Protein AF-A0A7Y5Q3V4-F1 (afdb_monomer_lite)

Secondary structure (DSSP, 8-state):
-----------------PPPPPPS-S--EEE--S-HHHHHHHHHHTT--EEEES---HHHHHHHHHHHGGGT-EEEEEEETT-HHHHHHHSTTS---BPP--HHHHHHHHHHHHHHHHS-----SSSS--SSS-----SPPB-TTSHHHHHHHHHHHHHHHTSTT--EEEEES-S-TTSS---SHHHHHHHHHHHHH-TTS-HHHHHHHHHHHHHHHHHHHHHHHHHH-

pLDDT: mean 90.75, std 14.34, range [38.19, 98.75]

Foldseek 3Di:
DDDDDDDDPPDPPPPPPDDPPDPPDPAAEDEDDDQLLPVLVVCLVVPHQEYEYQDQPLVRVLSNLVSNVVSNHAYAYEDEQLVVVLCCVVPPPDDFQWFADDPVLVVQLVVQVVQVVVPDDPADDDDDGPDDDFAFANGIGGALLPVVSLVSLLVSLVSRVVRPRHRHYHYDHLAHRRNFHGPDPSGVVQLVVQCVVCVVDDPVCSRRVSRVCSSVVSVVVSVVSNVVD

Sequence (229 aa):
MATVWLVPLLSLLLVCRAAPAEPLFRQILGWGGGDPAVVAPAAAEVGVTDLAVWNHDPAYLTRLAAAARPLGLKTYSCIWLGEQPAWQRYFPGVAPPLQQMNAAEEAAAVAIAAELKAGPSVYQYGGEPVRAGLEVFTDPLLCPHDPRVAELFRRQIADLLAVEGLRGIAFDYFGYRNYRTCHCPVSQAAQAAWQAQHPEVEPARAAARFALESLVGLCNALADHARRL

Structure (mmCIF, N/CA/C/O backbone):
data_AF-A0A7Y5Q3V4-F1
#
_entry.id   AF-A0A7Y5Q3V4-F1
#
loop_
_atom_site.group_PDB
_atom_site.id
_atom_site.type_symbol
_atom_site.label_atom_id
_atom_site.label_alt_id
_atom_site.label_comp_id
_atom_site.label_asym_id
_atom_site.label_entity_id
_atom_site.label_seq_id
_atom_site.pdbx_PDB_ins_code
_atom_site.Cartn_x
_atom_site.Cartn_y
_atom_site.Cartn_z
_atom_site.occupancy
_atom_site.B_iso_or_equiv
_atom_site.auth_seq_id
_atom_site.auth_comp_id
_atom_site.auth_asym_id
_atom_site.auth_atom_id
_atom_site.pdbx_PDB_model_num
ATOM 1 N N . MET A 1 1 ? 75.715 -54.129 -16.122 1.00 41.78 1 MET A N 1
ATOM 2 C CA . MET A 1 1 ? 74.932 -52.963 -16.582 1.00 41.78 1 MET A CA 1
ATOM 3 C C . MET A 1 1 ? 73.481 -53.230 -16.217 1.00 41.78 1 MET A C 1
ATOM 5 O O . MET A 1 1 ? 72.851 -54.045 -16.871 1.00 41.78 1 MET A O 1
ATOM 9 N N . ALA A 1 2 ? 73.016 -52.674 -15.097 1.00 38.19 2 ALA A N 1
ATOM 10 C CA . ALA A 1 2 ? 71.663 -52.877 -14.582 1.00 38.19 2 ALA A CA 1
ATOM 11 C C . ALA A 1 2 ? 70.844 -51.610 -14.850 1.00 38.19 2 ALA A C 1
ATOM 13 O O . ALA A 1 2 ? 71.206 -50.526 -14.396 1.00 38.19 2 ALA A O 1
ATOM 14 N N . THR A 1 3 ? 69.790 -51.750 -15.645 1.00 50.25 3 THR A N 1
ATOM 15 C CA . THR A 1 3 ? 68.921 -50.660 -16.091 1.00 50.25 3 THR A CA 1
ATOM 16 C C . THR A 1 3 ? 67.898 -50.358 -14.997 1.00 50.25 3 THR A C 1
ATOM 18 O O . THR A 1 3 ? 67.000 -51.158 -14.744 1.00 50.25 3 THR A O 1
ATOM 21 N N . VAL A 1 4 ? 68.054 -49.219 -14.323 1.00 49.09 4 VAL A N 1
ATOM 22 C CA . VAL A 1 4 ? 67.086 -48.693 -13.350 1.00 49.09 4 VAL A CA 1
ATOM 23 C C . VAL A 1 4 ? 65.965 -47.998 -14.122 1.00 49.09 4 VAL A C 1
ATOM 25 O O . VAL A 1 4 ? 66.212 -47.021 -14.825 1.00 49.09 4 VAL A O 1
ATOM 28 N N . TRP A 1 5 ? 64.738 -48.503 -14.003 1.00 41.03 5 TRP A N 1
ATOM 29 C CA . TRP A 1 5 ? 63.544 -47.865 -14.556 1.00 41.03 5 TRP A CA 1
ATOM 30 C C . TRP A 1 5 ? 62.975 -46.869 -13.538 1.00 41.03 5 TRP A C 1
ATOM 32 O O . TRP A 1 5 ? 62.460 -47.260 -12.493 1.00 41.03 5 TRP A O 1
ATOM 42 N N . LEU A 1 6 ? 63.082 -45.575 -13.846 1.00 39.84 6 LEU A N 1
ATOM 43 C CA . LEU A 1 6 ? 62.374 -44.490 -13.164 1.00 39.84 6 LEU A CA 1
ATOM 44 C C . LEU A 1 6 ? 60.914 -44.480 -13.639 1.00 39.84 6 LEU A C 1
ATOM 46 O O . LEU A 1 6 ? 60.635 -44.152 -14.790 1.00 39.84 6 LEU A O 1
ATOM 50 N N . VAL A 1 7 ? 59.985 -44.838 -12.754 1.00 43.97 7 VAL A N 1
ATOM 51 C CA . VAL A 1 7 ? 58.546 -44.630 -12.971 1.00 43.97 7 VAL A CA 1
ATOM 52 C C . VAL A 1 7 ? 58.225 -43.169 -12.631 1.00 43.97 7 VAL A C 1
ATOM 54 O O . VAL A 1 7 ? 58.518 -42.748 -11.510 1.00 43.97 7 VAL A O 1
ATOM 57 N N . PRO A 1 8 ? 57.634 -42.370 -13.538 1.00 51.62 8 PRO A N 1
ATOM 58 C CA . PRO A 1 8 ? 57.209 -41.024 -13.197 1.00 51.62 8 PRO A CA 1
ATOM 59 C C . PRO A 1 8 ? 55.921 -41.097 -12.367 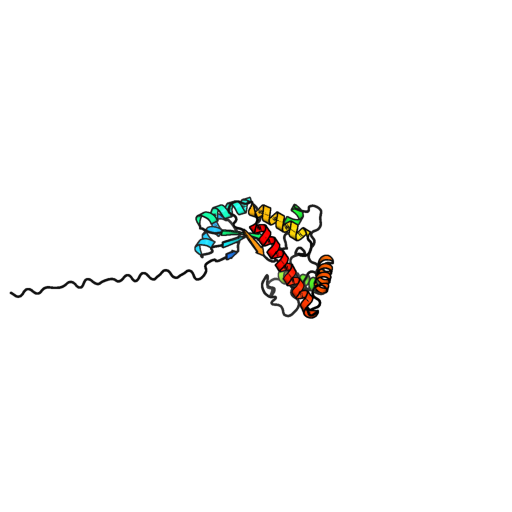1.00 51.62 8 PRO A C 1
ATOM 61 O O . PRO A 1 8 ? 54.900 -41.620 -12.815 1.00 51.62 8 PRO A O 1
ATOM 64 N N . LEU A 1 9 ? 55.975 -40.554 -11.149 1.00 43.38 9 LEU A N 1
ATOM 65 C CA . LEU A 1 9 ? 54.796 -40.220 -10.355 1.00 43.38 9 LEU A CA 1
ATOM 66 C C . LEU A 1 9 ? 54.040 -39.100 -11.088 1.00 43.38 9 LEU A C 1
ATOM 68 O O . LEU A 1 9 ? 54.388 -37.924 -10.982 1.00 43.38 9 LEU A O 1
ATOM 72 N N . LEU A 1 10 ? 53.024 -39.459 -11.872 1.00 45.38 10 LEU A N 1
ATOM 73 C CA . LEU A 1 10 ? 52.079 -38.486 -12.406 1.00 45.38 10 LEU A CA 1
ATOM 74 C C . LEU A 1 10 ? 51.085 -38.151 -11.287 1.00 45.38 10 LEU A C 1
ATOM 76 O O . LEU A 1 10 ? 50.171 -38.921 -10.994 1.00 45.38 10 LEU A O 1
ATOM 80 N N . SER A 1 11 ? 51.309 -37.021 -10.621 1.00 50.50 11 SER A N 1
ATOM 81 C CA . SER A 1 11 ? 50.402 -36.470 -9.616 1.00 50.50 11 SER A CA 1
ATOM 82 C C . SER A 1 11 ? 49.026 -36.222 -10.234 1.00 50.50 11 SER A C 1
ATOM 84 O O . SER A 1 11 ? 48.844 -35.299 -11.028 1.00 50.50 11 SER A O 1
ATOM 86 N N . LEU A 1 12 ? 48.050 -37.049 -9.859 1.00 47.06 12 LEU A N 1
ATOM 87 C CA . LEU A 1 12 ? 46.637 -36.812 -10.128 1.00 47.06 12 LEU A CA 1
ATOM 88 C C . LEU A 1 12 ? 46.209 -35.576 -9.317 1.00 47.06 12 LEU A C 1
ATOM 90 O O . LEU A 1 12 ? 45.901 -35.666 -8.130 1.00 47.06 12 LEU A O 1
ATOM 94 N N . LEU A 1 13 ? 46.224 -34.398 -9.941 1.00 47.69 13 LEU A N 1
ATOM 95 C CA . LEU A 1 13 ? 45.542 -33.219 -9.411 1.00 47.69 13 LEU A CA 1
ATOM 96 C C . LEU A 1 13 ? 44.037 -33.468 -9.535 1.00 47.69 13 LEU A C 1
ATOM 98 O O . LEU A 1 13 ? 43.423 -33.181 -10.562 1.00 47.69 13 LEU A O 1
ATOM 102 N N . LEU A 1 14 ? 43.445 -34.041 -8.486 1.00 48.31 14 LEU A N 1
ATOM 103 C CA . LEU A 1 14 ? 42.001 -34.044 -8.307 1.00 48.31 14 LEU A CA 1
ATOM 104 C C . LEU A 1 14 ? 41.573 -32.582 -8.117 1.00 48.31 14 LEU A C 1
ATOM 106 O O . LEU A 1 14 ? 41.679 -32.017 -7.030 1.00 48.31 14 LEU A O 1
ATOM 110 N N . VAL A 1 15 ? 41.116 -31.943 -9.192 1.00 56.34 15 VAL A N 1
ATOM 111 C CA . VAL A 1 15 ? 40.364 -30.694 -9.079 1.00 56.34 15 VAL A CA 1
ATOM 112 C C . VAL A 1 15 ? 39.016 -31.079 -8.484 1.00 56.34 15 VAL A C 1
ATOM 114 O O . VAL A 1 15 ? 38.089 -31.457 -9.199 1.00 56.34 15 VAL A O 1
ATOM 117 N N . CYS A 1 16 ? 38.913 -31.027 -7.157 1.00 49.69 16 CYS A N 1
ATOM 118 C CA . CYS A 1 16 ? 37.629 -31.024 -6.477 1.00 49.69 16 CYS A CA 1
ATOM 119 C C . CYS A 1 16 ? 36.885 -29.763 -6.929 1.00 49.69 16 CYS A C 1
ATOM 121 O O . CYS A 1 16 ? 37.050 -28.691 -6.350 1.00 49.69 16 CYS A O 1
ATOM 123 N N . ARG A 1 17 ? 36.090 -29.865 -8.001 1.00 51.44 17 ARG A N 1
ATOM 124 C CA . ARG A 1 17 ? 35.046 -28.880 -8.279 1.00 51.44 17 ARG A CA 1
ATOM 125 C C . ARG A 1 17 ? 34.112 -28.926 -7.079 1.00 51.44 17 ARG A C 1
ATOM 127 O O . ARG A 1 17 ? 33.382 -29.901 -6.914 1.00 51.44 17 ARG A O 1
ATOM 134 N N . ALA A 1 18 ? 34.182 -27.906 -6.226 1.00 59.56 18 ALA A N 1
ATOM 135 C CA . ALA A 1 18 ? 33.154 -27.677 -5.227 1.00 59.56 18 ALA A CA 1
ATOM 136 C C . ALA A 1 18 ? 31.807 -27.719 -5.954 1.00 59.56 18 ALA A C 1
ATOM 138 O O . ALA A 1 18 ? 31.641 -27.062 -6.988 1.00 59.56 18 ALA A O 1
ATOM 139 N N . ALA A 1 19 ? 30.885 -28.549 -5.467 1.00 59.81 19 ALA A N 1
ATOM 140 C CA . ALA A 1 19 ? 29.520 -28.514 -5.958 1.00 59.81 19 ALA A CA 1
ATOM 141 C C . ALA A 1 19 ? 29.024 -27.064 -5.818 1.00 59.81 19 ALA A C 1
ATOM 143 O O . ALA A 1 19 ? 29.297 -26.447 -4.781 1.00 59.81 19 ALA A O 1
ATOM 144 N N . PRO A 1 20 ? 28.373 -26.487 -6.844 1.00 62.06 20 PRO A N 1
ATOM 145 C CA . PRO A 1 20 ? 27.789 -25.165 -6.702 1.00 62.06 20 PRO A CA 1
ATOM 146 C C . PRO A 1 20 ? 26.861 -25.207 -5.489 1.00 62.06 20 PRO A C 1
ATOM 148 O O . PRO A 1 20 ? 25.997 -26.081 -5.406 1.00 62.06 20 PRO A O 1
ATOM 151 N N . ALA A 1 21 ? 27.099 -24.321 -4.520 1.00 63.97 21 ALA A N 1
ATOM 152 C CA . ALA A 1 21 ? 26.209 -24.179 -3.381 1.00 63.97 21 ALA A CA 1
ATOM 153 C C . ALA A 1 21 ? 24.804 -23.916 -3.930 1.00 63.97 21 ALA A C 1
ATOM 155 O O . ALA A 1 21 ? 24.630 -23.020 -4.761 1.00 63.97 21 ALA A O 1
ATOM 156 N N . GLU A 1 22 ? 23.819 -24.716 -3.520 1.00 62.34 22 GLU A N 1
ATOM 157 C CA . GLU A 1 22 ? 22.439 -24.405 -3.870 1.00 62.34 22 GLU A CA 1
ATOM 158 C C . GLU A 1 22 ? 22.121 -23.001 -3.341 1.00 62.34 22 GLU A C 1
ATOM 160 O O . GLU A 1 22 ? 22.455 -22.694 -2.190 1.00 62.34 22 GLU A O 1
ATOM 165 N N . PRO A 1 23 ? 21.527 -22.118 -4.161 1.00 62.34 23 PRO A N 1
ATOM 166 C CA . PRO A 1 23 ? 21.179 -20.788 -3.698 1.00 62.34 23 PRO A CA 1
ATOM 167 C C . PRO A 1 23 ? 20.207 -20.917 -2.519 1.00 62.34 23 PRO A C 1
ATOM 169 O O . PRO A 1 23 ? 19.106 -21.447 -2.666 1.00 62.34 23 PRO A O 1
ATOM 172 N N . LEU A 1 24 ? 20.630 -20.426 -1.348 1.00 66.69 24 LEU A N 1
ATOM 173 C CA . LEU A 1 24 ? 19.861 -20.464 -0.094 1.00 66.69 24 LEU A CA 1
ATOM 174 C C . LEU A 1 24 ? 18.481 -19.801 -0.234 1.00 66.69 24 LEU A C 1
ATOM 176 O O . LEU A 1 24 ? 17.537 -20.186 0.453 1.00 66.69 24 LEU A O 1
ATOM 180 N N . PHE A 1 25 ? 18.349 -18.842 -1.155 1.00 74.75 25 PHE A N 1
ATOM 181 C CA . PHE A 1 25 ? 17.103 -18.148 -1.454 1.00 74.75 25 PHE A CA 1
ATOM 182 C C . PHE A 1 25 ? 16.754 -18.287 -2.934 1.00 74.75 25 PHE A C 1
ATOM 184 O O . PHE A 1 25 ? 17.546 -17.952 -3.811 1.00 74.75 25 PHE A O 1
ATOM 191 N N . ARG A 1 26 ? 15.535 -18.762 -3.215 1.00 80.19 26 ARG A N 1
ATOM 192 C CA . ARG A 1 26 ? 15.002 -18.857 -4.586 1.00 80.19 26 ARG A CA 1
ATOM 193 C C . ARG A 1 26 ? 14.575 -17.504 -5.152 1.00 80.19 26 ARG A C 1
ATOM 195 O O . ARG A 1 26 ? 14.479 -17.368 -6.368 1.00 80.19 26 ARG A O 1
ATOM 202 N N . GLN A 1 27 ? 14.251 -16.557 -4.274 1.00 89.50 27 GLN A N 1
ATOM 203 C CA . GLN A 1 27 ? 13.803 -15.213 -4.613 1.00 89.50 27 GLN A CA 1
ATOM 204 C C . GLN A 1 27 ? 14.312 -14.237 -3.556 1.00 89.50 27 GLN A C 1
ATOM 206 O O . GLN A 1 27 ? 14.212 -14.517 -2.361 1.00 89.50 27 GLN A O 1
ATOM 211 N N . ILE A 1 28 ? 14.840 -13.104 -4.005 1.00 93.81 28 ILE A N 1
ATOM 212 C CA . ILE A 1 28 ? 15.262 -11.988 -3.163 1.00 93.81 28 ILE A CA 1
ATOM 213 C C . ILE A 1 28 ? 14.581 -10.742 -3.719 1.00 93.81 28 ILE A C 1
ATOM 215 O O . ILE A 1 28 ? 14.830 -10.352 -4.861 1.00 93.81 28 ILE A O 1
ATOM 219 N N . LEU A 1 29 ? 13.706 -10.145 -2.909 1.00 93.94 29 LEU A N 1
ATOM 220 C CA . LEU A 1 29 ? 13.007 -8.911 -3.245 1.00 93.94 29 LEU A CA 1
ATOM 221 C C . LEU A 1 29 ? 13.859 -7.709 -2.831 1.00 93.94 29 LEU A C 1
ATOM 223 O O . LEU A 1 29 ? 14.145 -7.523 -1.650 1.00 93.94 29 LEU A O 1
ATOM 227 N N . GLY A 1 30 ? 14.234 -6.887 -3.803 1.00 94.44 30 GLY A N 1
ATOM 228 C CA . GLY A 1 30 ? 14.784 -5.557 -3.591 1.00 94.44 30 GLY A CA 1
ATOM 229 C C . GLY A 1 30 ? 13.677 -4.511 -3.653 1.00 94.44 30 GLY A C 1
ATOM 230 O O . GLY A 1 30 ? 12.798 -4.577 -4.514 1.00 94.44 30 GLY A O 1
ATOM 231 N N . TRP A 1 31 ? 13.741 -3.529 -2.760 1.00 92.44 31 TRP A N 1
ATOM 232 C CA . TRP A 1 31 ? 12.843 -2.378 -2.760 1.00 92.44 31 TRP A CA 1
ATOM 233 C C . TRP A 1 31 ? 13.640 -1.110 -3.019 1.00 92.44 31 TRP A C 1
ATOM 235 O O . TRP A 1 31 ? 14.658 -0.877 -2.366 1.00 92.44 31 TRP A O 1
ATOM 245 N N . GLY A 1 32 ? 13.195 -0.276 -3.954 1.00 87.25 32 GLY A N 1
ATOM 246 C CA . GLY A 1 32 ? 13.902 0.967 -4.232 1.00 87.25 32 GLY A CA 1
ATOM 247 C C . GLY A 1 32 ? 13.350 1.752 -5.407 1.00 87.25 32 GLY A C 1
ATOM 248 O O . GLY A 1 32 ? 12.313 1.436 -5.977 1.00 87.25 32 GLY A O 1
ATOM 249 N N . GLY A 1 33 ? 14.061 2.811 -5.765 1.00 88.38 33 GLY A N 1
ATOM 250 C CA . GLY A 1 33 ? 13.752 3.665 -6.902 1.00 88.38 33 GLY A CA 1
ATOM 251 C C . GLY A 1 33 ? 15.002 4.412 -7.350 1.00 88.38 33 GLY A C 1
ATOM 252 O O . GLY A 1 33 ? 16.052 4.325 -6.716 1.00 88.38 33 GLY A O 1
ATOM 253 N N . GLY A 1 34 ? 14.896 5.131 -8.460 1.00 94.75 34 GLY A N 1
ATOM 254 C CA . GLY A 1 34 ? 16.023 5.817 -9.091 1.00 94.75 34 GLY A CA 1
ATOM 255 C C . GLY A 1 34 ? 16.042 5.574 -10.592 1.00 94.75 34 GLY A C 1
ATOM 256 O O . GLY A 1 34 ? 15.056 5.095 -11.154 1.00 94.75 34 GLY A O 1
ATOM 257 N N . ASP A 1 35 ? 17.150 5.913 -11.245 1.00 97.31 35 ASP A N 1
ATOM 258 C CA . ASP A 1 35 ? 17.325 5.670 -12.677 1.00 97.31 35 ASP A CA 1
ATOM 259 C C . ASP A 1 35 ? 17.342 4.156 -12.969 1.00 97.31 35 ASP A C 1
ATOM 261 O O . ASP A 1 35 ? 18.247 3.468 -12.486 1.00 97.31 35 ASP A O 1
ATOM 265 N N . PRO A 1 36 ? 16.392 3.625 -13.770 1.00 97.69 36 PRO A N 1
ATOM 266 C CA . PRO A 1 36 ? 16.383 2.235 -14.216 1.00 97.69 36 PRO A CA 1
ATOM 267 C C . PRO A 1 36 ? 17.727 1.696 -14.711 1.00 97.69 36 PRO A C 1
ATOM 269 O O . PRO A 1 36 ? 18.061 0.548 -14.421 1.00 97.69 36 PRO A O 1
ATOM 272 N N . ALA A 1 37 ? 18.499 2.520 -15.428 1.00 97.12 37 ALA A N 1
ATOM 273 C CA . ALA A 1 37 ? 19.789 2.127 -15.991 1.00 97.12 37 ALA A CA 1
ATOM 274 C C . ALA A 1 37 ? 20.873 1.909 -14.922 1.00 97.12 37 ALA A C 1
ATOM 276 O O . ALA A 1 37 ? 21.875 1.254 -15.194 1.00 97.12 37 ALA A O 1
ATOM 277 N N . VAL A 1 38 ? 20.667 2.432 -13.712 1.00 97.31 38 VAL A N 1
ATOM 278 C CA . VAL A 1 38 ? 21.579 2.290 -12.571 1.00 97.31 38 VAL A CA 1
ATOM 279 C C . VAL A 1 38 ? 21.061 1.240 -11.592 1.00 97.31 38 VAL A C 1
ATOM 281 O O . VAL A 1 38 ? 21.807 0.356 -11.177 1.00 97.31 38 VAL A O 1
ATOM 284 N N . VAL A 1 39 ? 19.775 1.305 -11.231 1.00 96.88 39 VAL A N 1
ATOM 285 C CA . VAL A 1 39 ? 19.224 0.473 -10.149 1.00 96.88 39 VAL A CA 1
ATOM 286 C C . VAL A 1 39 ? 19.075 -0.995 -10.540 1.00 96.88 39 VAL A C 1
ATOM 288 O O . VAL A 1 39 ? 19.309 -1.858 -9.700 1.00 96.88 39 VAL A O 1
ATOM 291 N N . ALA A 1 40 ? 18.722 -1.306 -11.793 1.00 97.06 40 ALA A N 1
ATOM 292 C CA . ALA A 1 40 ? 18.539 -2.695 -12.213 1.00 97.06 40 ALA A CA 1
ATOM 293 C C . ALA A 1 40 ? 19.872 -3.474 -12.250 1.00 97.06 40 ALA A C 1
ATOM 295 O O . ALA A 1 40 ? 19.928 -4.546 -11.645 1.00 97.06 40 ALA A O 1
ATOM 296 N N . PRO A 1 41 ? 20.969 -2.956 -12.848 1.00 97.12 41 PRO A N 1
ATOM 297 C CA . PRO A 1 41 ? 22.278 -3.605 -12.751 1.00 97.12 41 PRO A CA 1
ATOM 298 C C . PRO A 1 41 ? 22.766 -3.766 -11.309 1.00 97.12 41 PRO A C 1
ATOM 300 O O . PRO A 1 41 ? 23.190 -4.857 -10.942 1.00 97.12 41 PRO A O 1
ATOM 303 N N . ALA A 1 42 ? 22.640 -2.723 -10.481 1.00 96.69 42 ALA A N 1
ATOM 304 C CA . ALA A 1 42 ? 23.066 -2.778 -9.082 1.00 96.69 42 ALA A CA 1
ATOM 305 C C . ALA A 1 42 ? 22.278 -3.826 -8.275 1.00 96.69 42 ALA A C 1
ATOM 307 O O . ALA A 1 42 ? 22.856 -4.561 -7.479 1.00 96.69 42 ALA A O 1
ATOM 308 N N . ALA A 1 43 ? 20.966 -3.939 -8.506 1.00 96.25 43 ALA A N 1
ATOM 309 C CA . ALA A 1 43 ? 20.135 -4.969 -7.889 1.00 96.25 43 ALA A CA 1
ATOM 310 C C . ALA A 1 43 ? 20.584 -6.382 -8.307 1.00 96.25 43 ALA A C 1
ATOM 312 O O . ALA A 1 43 ? 20.760 -7.254 -7.455 1.00 96.25 43 ALA A O 1
ATOM 313 N N . ALA A 1 44 ? 20.818 -6.602 -9.604 1.00 95.44 44 ALA A N 1
ATOM 314 C CA . ALA A 1 44 ? 21.285 -7.890 -10.112 1.00 95.44 44 ALA A CA 1
ATOM 315 C C . ALA A 1 44 ? 22.673 -8.270 -9.561 1.00 95.44 44 ALA A C 1
ATOM 317 O O . ALA A 1 44 ? 22.896 -9.430 -9.221 1.00 95.44 44 ALA A O 1
AT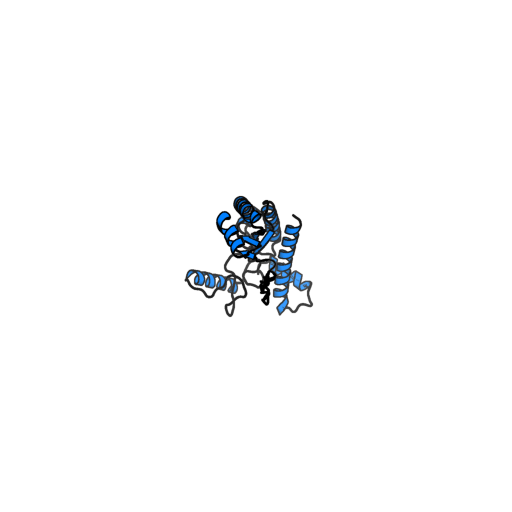OM 318 N N . GLU A 1 45 ? 23.586 -7.302 -9.424 1.00 96.06 45 GLU A N 1
ATOM 319 C CA . GLU A 1 45 ? 24.935 -7.507 -8.877 1.00 96.06 45 GLU A CA 1
ATOM 320 C C . GLU A 1 45 ? 24.908 -8.062 -7.446 1.00 96.06 45 GLU A C 1
ATOM 322 O O . GLU A 1 45 ? 25.684 -8.957 -7.113 1.00 96.06 45 GLU A O 1
ATOM 327 N N . VAL A 1 46 ? 23.975 -7.590 -6.613 1.00 94.38 46 VAL A N 1
ATOM 328 C CA . VAL A 1 46 ? 23.811 -8.070 -5.229 1.00 94.38 46 VAL A CA 1
ATOM 329 C C . VAL A 1 46 ? 22.885 -9.289 -5.110 1.00 94.38 46 VAL A C 1
ATOM 331 O O . VAL A 1 46 ? 22.563 -9.717 -4.003 1.00 94.38 46 VAL A O 1
ATOM 334 N N . GLY A 1 47 ? 22.456 -9.866 -6.237 1.00 93.88 47 GLY A N 1
ATOM 335 C CA . GLY A 1 47 ? 21.658 -11.092 -6.278 1.00 93.88 47 GLY A CA 1
ATOM 336 C C . GLY A 1 47 ? 20.158 -10.909 -6.039 1.00 93.88 47 GLY A C 1
ATOM 337 O O . GLY A 1 47 ? 19.467 -11.895 -5.780 1.00 93.88 47 GLY A O 1
ATOM 338 N N . VAL A 1 48 ? 19.627 -9.683 -6.132 1.00 95.81 48 VAL A N 1
ATOM 339 C CA . VAL A 1 48 ? 18.170 -9.466 -6.178 1.00 95.81 48 VAL A CA 1
ATOM 340 C C . VAL A 1 48 ? 17.604 -10.186 -7.401 1.00 95.81 48 VAL A C 1
ATOM 342 O O . VAL A 1 48 ? 18.214 -10.188 -8.465 1.00 95.81 48 VAL A O 1
ATOM 345 N N . THR A 1 49 ? 16.428 -10.794 -7.260 1.00 96.06 49 THR A N 1
ATOM 346 C CA . THR A 1 49 ? 15.711 -11.459 -8.364 1.00 96.06 49 THR A CA 1
ATOM 347 C C . THR A 1 49 ? 14.427 -10.729 -8.744 1.00 96.06 49 THR A C 1
ATOM 349 O O . THR A 1 49 ? 13.941 -10.844 -9.872 1.00 96.06 49 THR A O 1
ATOM 352 N N . ASP A 1 50 ? 13.871 -9.974 -7.800 1.00 97.44 50 ASP A N 1
ATOM 353 C CA . ASP A 1 50 ? 12.589 -9.296 -7.898 1.00 97.44 50 ASP A CA 1
ATOM 354 C C . ASP A 1 50 ? 12.783 -7.852 -7.409 1.00 97.44 50 ASP A C 1
ATOM 356 O O . ASP A 1 50 ? 13.289 -7.639 -6.314 1.00 97.44 50 ASP A O 1
ATOM 360 N N . LEU A 1 51 ? 12.422 -6.850 -8.207 1.00 97.19 51 LEU A N 1
ATOM 361 C CA . LEU A 1 51 ? 12.613 -5.432 -7.898 1.00 97.19 51 LEU A CA 1
ATOM 362 C C . LEU A 1 51 ? 11.263 -4.717 -7.846 1.00 97.19 51 LEU A C 1
ATOM 364 O O . LEU A 1 51 ? 10.567 -4.623 -8.858 1.00 97.19 51 LEU A O 1
ATOM 368 N N . ALA A 1 52 ? 10.908 -4.199 -6.675 1.00 97.50 52 ALA A N 1
ATOM 369 C CA . ALA A 1 52 ? 9.680 -3.453 -6.442 1.00 97.50 52 ALA A CA 1
ATOM 370 C C . ALA A 1 52 ? 9.965 -1.949 -6.301 1.00 97.50 52 ALA A C 1
ATOM 372 O O . ALA A 1 52 ? 10.896 -1.552 -5.594 1.00 97.50 52 ALA A O 1
ATOM 373 N N . VAL A 1 53 ? 9.172 -1.117 -6.987 1.00 97.19 53 VAL A N 1
ATOM 374 C CA . VAL A 1 53 ? 9.341 0.345 -7.022 1.00 97.19 53 VAL A CA 1
ATOM 375 C C . VAL A 1 53 ? 8.059 1.097 -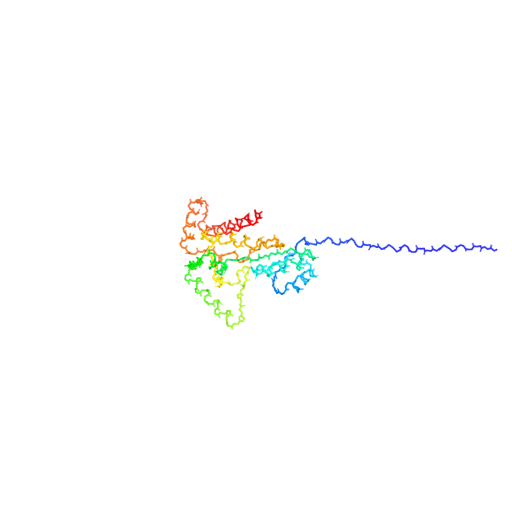6.669 1.00 97.19 53 VAL A C 1
ATOM 377 O O . VAL A 1 53 ? 6.970 0.772 -7.140 1.00 97.19 53 VAL A O 1
ATOM 380 N N . TRP A 1 54 ? 8.197 2.179 -5.904 1.00 93.94 54 TRP A N 1
ATOM 381 C CA . TRP A 1 54 ? 7.135 3.168 -5.670 1.00 93.94 54 TRP A CA 1
ATOM 382 C C . TRP A 1 54 ? 7.029 4.145 -6.852 1.00 93.94 54 TRP A C 1
ATOM 384 O O . TRP A 1 54 ? 7.360 5.325 -6.746 1.00 93.94 54 TRP A O 1
ATOM 394 N N . ASN A 1 55 ? 6.635 3.643 -8.023 1.00 95.50 55 ASN A N 1
ATOM 395 C CA . ASN A 1 55 ? 6.427 4.471 -9.209 1.00 95.50 55 ASN A CA 1
ATOM 396 C C . ASN A 1 55 ? 5.294 3.904 -10.075 1.00 95.50 55 ASN A C 1
ATOM 398 O O . ASN A 1 55 ? 5.247 2.695 -10.313 1.00 95.50 55 ASN A O 1
ATOM 402 N N . HIS A 1 56 ? 4.405 4.776 -10.557 1.00 96.25 56 HIS A N 1
ATOM 403 C CA . HIS A 1 56 ? 3.252 4.416 -11.397 1.00 96.25 56 HIS A CA 1
ATOM 404 C C . HIS A 1 56 ? 3.291 5.027 -12.797 1.00 96.25 56 HIS A C 1
ATOM 406 O O . HIS A 1 56 ? 2.351 4.830 -13.561 1.00 96.25 56 HIS A O 1
ATOM 412 N N . ASP A 1 57 ? 4.333 5.789 -13.142 1.00 96.44 57 ASP A N 1
ATOM 413 C CA . ASP A 1 57 ? 4.485 6.356 -14.481 1.00 96.44 57 ASP A CA 1
ATOM 414 C C . ASP A 1 57 ? 4.756 5.228 -15.498 1.00 96.44 57 ASP A C 1
ATOM 416 O O . ASP A 1 57 ? 5.800 4.567 -15.412 1.00 96.44 57 ASP A O 1
ATOM 420 N N . PRO A 1 58 ? 3.875 5.014 -16.499 1.00 97.31 58 PRO A N 1
ATOM 421 C CA . PRO A 1 58 ? 4.073 3.980 -17.511 1.00 97.31 58 PRO A CA 1
ATOM 422 C C . PRO A 1 58 ? 5.401 4.120 -18.261 1.00 97.31 58 PRO A C 1
ATOM 424 O O . PRO A 1 58 ? 6.029 3.112 -18.595 1.00 97.31 58 PRO A O 1
ATOM 427 N N . ALA A 1 59 ? 5.870 5.351 -18.502 1.00 97.81 59 ALA A N 1
ATOM 428 C CA . ALA A 1 59 ? 7.128 5.577 -19.206 1.00 97.81 59 ALA A CA 1
ATOM 429 C C . ALA A 1 59 ? 8.328 5.149 -18.351 1.00 97.81 59 ALA A C 1
ATOM 431 O O . ALA A 1 59 ? 9.258 4.519 -18.859 1.00 97.81 59 ALA A O 1
ATOM 432 N N . TYR A 1 60 ? 8.312 5.460 -17.052 1.00 98.06 60 TYR A N 1
ATOM 433 C CA . TYR A 1 60 ? 9.300 4.959 -16.101 1.00 98.06 60 TYR A CA 1
ATOM 434 C C . TYR A 1 60 ? 9.293 3.429 -16.022 1.00 98.06 60 TYR A C 1
ATOM 436 O O . TYR A 1 60 ? 10.341 2.804 -16.185 1.00 98.06 60 TYR A O 1
ATOM 444 N N . LEU A 1 61 ? 8.119 2.825 -15.825 1.00 98.38 61 LEU A N 1
ATOM 445 C CA . LEU A 1 61 ? 7.972 1.377 -15.674 1.00 98.38 61 LEU A CA 1
ATOM 446 C C . LEU A 1 61 ? 8.403 0.615 -16.933 1.00 98.38 61 LEU A C 1
ATOM 448 O O . LEU A 1 61 ? 9.058 -0.419 -16.823 1.00 98.38 61 LEU A O 1
ATOM 452 N N . THR A 1 62 ? 8.140 1.164 -18.122 1.00 98.31 62 THR A N 1
ATOM 453 C CA . THR A 1 62 ? 8.631 0.607 -19.393 1.00 98.31 62 THR A CA 1
ATOM 454 C C . THR A 1 62 ? 10.161 0.593 -19.439 1.00 98.31 62 THR A C 1
ATOM 456 O O . THR A 1 62 ? 10.764 -0.426 -19.778 1.00 98.31 62 THR A O 1
ATOM 459 N N . ARG A 1 63 ? 10.819 1.700 -19.054 1.00 98.31 63 ARG A N 1
ATOM 460 C CA . ARG A 1 63 ? 12.293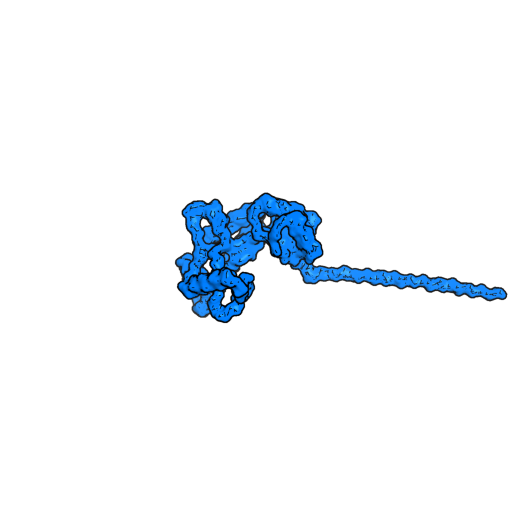 1.760 -18.995 1.00 98.31 63 ARG A CA 1
ATOM 461 C C . ARG A 1 63 ? 12.857 0.792 -17.957 1.00 98.31 63 ARG A C 1
ATOM 463 O O . ARG A 1 63 ? 13.864 0.141 -18.222 1.00 98.31 63 ARG A O 1
ATOM 470 N N . LEU A 1 64 ? 12.197 0.670 -16.805 1.00 98.38 64 LEU A N 1
ATOM 471 C CA . LEU A 1 64 ? 12.557 -0.289 -15.764 1.00 98.38 64 LEU A CA 1
ATOM 472 C C . LEU A 1 64 ? 12.481 -1.729 -16.264 1.00 98.38 64 LEU A C 1
ATOM 474 O O . LEU A 1 64 ? 13.457 -2.462 -16.136 1.00 98.38 64 LEU A O 1
ATOM 478 N N . ALA A 1 65 ? 11.362 -2.123 -16.871 1.00 97.94 65 ALA A N 1
ATOM 479 C CA . ALA A 1 65 ? 11.194 -3.459 -17.428 1.00 97.94 65 ALA A CA 1
ATOM 480 C C . ALA A 1 65 ? 12.235 -3.755 -18.520 1.00 97.94 65 ALA A C 1
ATOM 482 O O . ALA A 1 65 ? 12.815 -4.841 -18.538 1.00 97.94 65 ALA A O 1
ATOM 483 N N . ALA A 1 66 ? 12.525 -2.787 -19.395 1.00 98.19 66 ALA A N 1
ATOM 484 C CA . ALA A 1 66 ? 13.543 -2.928 -20.433 1.00 98.19 66 ALA A CA 1
ATOM 485 C C . ALA A 1 66 ? 14.958 -3.127 -19.858 1.00 98.19 66 ALA A C 1
ATOM 487 O O . ALA A 1 66 ? 15.693 -3.980 -20.351 1.00 98.19 66 ALA A O 1
ATOM 488 N N . ALA A 1 67 ? 15.326 -2.390 -18.804 1.00 98.06 67 ALA A N 1
ATOM 489 C CA . ALA A 1 67 ? 16.624 -2.524 -18.137 1.00 98.06 67 ALA A CA 1
ATOM 490 C C . ALA A 1 67 ? 16.748 -3.829 -17.325 1.00 98.06 67 ALA A C 1
ATOM 492 O O . ALA A 1 67 ? 17.805 -4.454 -17.302 1.00 98.06 67 ALA A O 1
ATOM 493 N N . ALA A 1 68 ? 15.660 -4.263 -16.685 1.00 97.62 68 ALA A N 1
ATOM 494 C CA . ALA A 1 68 ? 15.600 -5.451 -15.835 1.00 97.62 68 ALA A CA 1
ATOM 495 C C . ALA A 1 68 ? 15.597 -6.775 -16.623 1.00 97.62 68 ALA A C 1
ATOM 497 O O . ALA A 1 68 ? 16.228 -7.750 -16.211 1.00 97.62 68 ALA A O 1
ATOM 498 N N . ARG A 1 69 ? 14.914 -6.810 -17.775 1.00 97.69 69 ARG A N 1
ATOM 499 C CA . ARG A 1 69 ? 14.714 -8.013 -18.602 1.00 97.69 69 ARG A CA 1
ATOM 500 C C . ARG A 1 69 ? 16.010 -8.756 -18.973 1.00 97.69 69 ARG A C 1
ATOM 502 O O . ARG A 1 69 ? 16.055 -9.961 -18.729 1.00 97.69 69 ARG A O 1
ATOM 509 N N . PRO A 1 70 ? 17.064 -8.119 -19.529 1.00 98.00 70 PRO A N 1
ATOM 510 C CA . PRO A 1 70 ? 18.300 -8.827 -19.881 1.00 98.00 70 PRO A CA 1
ATOM 511 C C . PRO A 1 70 ? 19.068 -9.358 -18.661 1.00 98.00 70 PRO A C 1
ATOM 513 O O . PRO A 1 70 ? 19.913 -10.234 -18.815 1.00 98.00 70 PRO A O 1
ATOM 516 N N . LEU A 1 71 ? 18.764 -8.854 -17.462 1.00 97.25 71 LEU A N 1
ATOM 517 C CA . LEU A 1 71 ? 19.367 -9.273 -16.196 1.00 97.25 71 LEU A CA 1
ATOM 518 C C . LEU A 1 71 ? 18.561 -10.380 -15.494 1.00 97.25 71 LEU A C 1
ATOM 520 O O . LEU A 1 71 ? 18.947 -10.835 -14.423 1.00 97.25 71 LEU A O 1
ATOM 524 N N . GLY A 1 72 ? 17.430 -10.805 -16.069 1.00 96.19 72 GLY A N 1
ATOM 525 C CA . GLY A 1 72 ? 16.549 -11.810 -15.470 1.00 96.19 72 GLY A CA 1
ATOM 526 C C . GLY A 1 72 ? 15.750 -11.315 -14.258 1.00 96.19 72 GLY A C 1
ATOM 527 O O . GLY A 1 72 ? 15.150 -12.132 -13.559 1.00 96.19 72 GLY A O 1
ATOM 528 N N . LEU A 1 73 ? 15.716 -10.002 -14.013 1.00 96.88 73 LEU A N 1
ATOM 529 C CA . LEU A 1 73 ? 14.968 -9.405 -12.910 1.00 96.88 73 LEU A CA 1
ATOM 530 C C . LEU A 1 73 ? 13.473 -9.325 -13.234 1.00 96.88 73 LEU A C 1
ATOM 532 O O . LEU A 1 73 ? 13.071 -8.901 -14.319 1.00 96.88 73 LEU A O 1
ATOM 536 N N . LYS A 1 74 ? 12.636 -9.671 -12.256 1.00 97.69 74 LYS A N 1
ATOM 537 C CA . LYS A 1 74 ? 11.187 -9.430 -12.297 1.00 97.69 74 LYS A CA 1
ATOM 538 C C . LYS A 1 74 ? 10.881 -8.084 -11.665 1.00 97.69 74 LYS A C 1
ATOM 540 O O . LYS A 1 74 ? 11.381 -7.799 -10.586 1.00 97.69 74 LYS A O 1
ATOM 545 N N . THR A 1 75 ? 10.046 -7.269 -12.293 1.00 98.00 75 THR A N 1
ATOM 546 C CA . THR A 1 75 ? 9.749 -5.917 -11.801 1.00 98.00 75 THR A CA 1
ATOM 547 C C . THR A 1 75 ? 8.313 -5.800 -11.315 1.00 98.00 75 THR A C 1
ATOM 549 O O . THR A 1 75 ? 7.396 -6.365 -11.910 1.00 98.00 75 THR A O 1
ATOM 552 N N . TYR A 1 76 ? 8.112 -5.054 -10.234 1.00 98.25 76 TYR A N 1
ATOM 553 C CA . TYR A 1 76 ? 6.810 -4.834 -9.616 1.00 98.25 76 TYR A CA 1
ATOM 554 C C . TYR A 1 76 ? 6.615 -3.346 -9.357 1.00 98.25 76 TYR A C 1
ATOM 556 O O . TYR A 1 76 ? 7.549 -2.651 -8.959 1.00 98.25 76 TYR A O 1
ATOM 564 N N . SER A 1 77 ? 5.395 -2.862 -9.561 1.00 97.88 77 SER A N 1
ATOM 565 C CA . SER A 1 77 ? 4.999 -1.533 -9.102 1.00 97.88 77 SER A CA 1
ATOM 566 C C . SER A 1 77 ? 4.277 -1.668 -7.765 1.00 97.88 77 SER A C 1
ATOM 568 O O . SER A 1 77 ? 3.473 -2.584 -7.579 1.00 97.88 77 SER A O 1
ATOM 570 N N . CYS A 1 78 ? 4.588 -0.794 -6.817 1.00 96.62 78 CYS A N 1
ATOM 571 C CA . CYS A 1 78 ? 4.003 -0.828 -5.485 1.00 96.62 78 CYS A CA 1
ATOM 572 C C . CYS A 1 78 ? 2.812 0.116 -5.401 1.00 96.62 78 CYS A C 1
ATOM 574 O O . CYS A 1 78 ? 2.922 1.285 -5.766 1.00 96.62 78 CYS A O 1
ATOM 576 N N . ILE A 1 79 ? 1.706 -0.379 -4.861 1.00 97.50 79 ILE A N 1
ATOM 577 C CA . ILE A 1 79 ? 0.529 0.417 -4.508 1.00 97.50 79 ILE A CA 1
ATOM 578 C C . ILE A 1 79 ? 0.352 0.408 -2.992 1.00 97.50 79 ILE A C 1
ATOM 580 O O . ILE A 1 79 ? 0.763 -0.540 -2.319 1.00 97.50 79 ILE A O 1
ATOM 584 N N . TRP A 1 80 ? -0.299 1.436 -2.456 1.00 96.62 80 TRP A N 1
ATOM 585 C CA . TRP A 1 80 ? -0.542 1.581 -1.018 1.00 96.62 80 TRP A CA 1
ATOM 586 C C . TRP A 1 80 ? -1.869 2.277 -0.731 1.00 96.62 80 TRP A C 1
ATOM 588 O O . TRP A 1 80 ? -2.470 2.856 -1.623 1.00 96.62 80 TRP A O 1
ATOM 598 N N . LEU A 1 81 ? -2.365 2.272 0.508 1.00 97.56 81 LEU A N 1
ATOM 599 C CA . LEU A 1 81 ? -3.633 2.958 0.813 1.00 97.56 81 LEU A CA 1
ATOM 600 C C . LEU A 1 81 ? -3.524 4.496 0.792 1.00 97.56 81 LEU A C 1
ATOM 602 O O . LEU A 1 81 ? -4.546 5.168 0.894 1.00 97.56 81 LEU A O 1
ATOM 606 N N . GLY A 1 82 ? -2.331 5.072 0.628 1.00 96.62 82 GLY A N 1
ATOM 607 C CA . GLY A 1 82 ? -2.106 6.520 0.520 1.00 96.62 82 GLY A CA 1
ATOM 608 C C . GLY A 1 82 ? -2.347 7.118 -0.876 1.00 96.62 82 GLY A C 1
ATOM 609 O O . GLY A 1 82 ? -1.991 8.269 -1.116 1.00 96.62 82 GLY A O 1
ATOM 610 N N . GLU A 1 83 ? -2.955 6.371 -1.804 1.00 96.62 83 GLU A N 1
ATOM 611 C CA . GLU A 1 83 ? -3.114 6.708 -3.235 1.00 96.62 83 GLU A CA 1
ATOM 612 C C . GLU A 1 83 ? -4.175 7.781 -3.527 1.00 96.62 83 GLU A C 1
ATOM 614 O O . GLU A 1 83 ? -5.052 7.641 -4.382 1.00 96.62 83 GLU A O 1
ATOM 619 N N . GLN A 1 84 ? -4.101 8.904 -2.820 1.00 97.19 84 GLN A N 1
ATOM 620 C CA . GLN A 1 84 ? -4.961 10.061 -3.053 1.00 97.19 84 GLN A CA 1
ATOM 621 C C . GLN A 1 84 ? -4.778 10.678 -4.450 1.00 97.19 84 GLN A C 1
ATOM 623 O O . GLN A 1 84 ? -5.789 11.069 -5.039 1.00 97.19 84 GLN A O 1
ATOM 628 N N . PRO A 1 85 ? -3.562 10.737 -5.039 1.00 96.31 85 PRO A N 1
ATOM 629 C CA . PRO A 1 85 ? -3.407 11.171 -6.427 1.00 96.31 85 PRO A CA 1
ATOM 630 C C . PRO A 1 85 ? -4.158 10.265 -7.412 1.00 96.31 85 PRO A C 1
ATOM 632 O O . PRO A 1 85 ? -4.864 10.762 -8.293 1.00 96.31 85 PRO A O 1
ATOM 635 N N . ALA A 1 86 ? -4.083 8.939 -7.237 1.00 96.81 86 ALA A N 1
ATOM 636 C CA . ALA A 1 86 ? -4.860 8.006 -8.050 1.00 96.81 86 ALA A CA 1
ATOM 637 C C . ALA A 1 86 ? -6.366 8.208 -7.821 1.00 96.81 86 ALA A C 1
ATOM 639 O O . ALA A 1 86 ? -7.131 8.281 -8.783 1.00 96.81 86 ALA A O 1
ATOM 640 N N . TRP A 1 87 ? -6.799 8.384 -6.567 1.00 98.44 87 TRP A N 1
ATOM 641 C CA . TRP A 1 87 ? -8.195 8.688 -6.247 1.00 98.44 87 TRP A CA 1
ATOM 642 C C . TRP A 1 87 ? -8.708 9.904 -7.023 1.00 98.44 87 TRP A C 1
ATOM 644 O O . TRP A 1 87 ? -9.742 9.820 -7.681 1.00 98.44 87 TRP A O 1
ATOM 654 N N . GLN A 1 88 ? -7.970 11.016 -7.001 1.00 97.81 88 GLN A N 1
ATOM 655 C CA . GLN A 1 88 ? -8.344 12.241 -7.716 1.00 97.81 88 GLN A CA 1
ATOM 656 C C . GLN A 1 88 ? -8.445 12.028 -9.231 1.00 97.81 88 GLN A C 1
ATOM 658 O O . GLN A 1 88 ? -9.316 12.617 -9.872 1.00 97.81 88 GLN A O 1
ATOM 663 N N . ARG A 1 89 ? -7.593 11.167 -9.800 1.00 97.19 89 ARG A N 1
ATOM 664 C CA . ARG A 1 89 ? -7.633 10.810 -11.222 1.00 97.19 89 ARG A CA 1
ATOM 665 C C . ARG A 1 89 ? -8.889 10.014 -11.590 1.00 97.19 89 ARG A C 1
ATOM 667 O O . ARG A 1 89 ? -9.516 10.327 -12.598 1.00 97.19 89 ARG A O 1
ATOM 674 N N . TYR A 1 90 ? -9.252 8.986 -10.820 1.00 97.62 90 TYR A N 1
ATOM 675 C CA . TYR A 1 90 ? -10.378 8.104 -11.170 1.00 97.62 90 TYR A CA 1
ATOM 676 C C . TYR A 1 90 ? -11.739 8.586 -10.650 1.00 97.62 90 TYR A C 1
ATOM 678 O O . TYR A 1 90 ? -12.770 8.189 -11.196 1.00 97.62 90 TYR A O 1
ATOM 686 N N . PHE A 1 91 ? -11.751 9.443 -9.627 1.00 98.00 91 PHE A N 1
ATOM 687 C CA . PHE A 1 91 ? -12.951 10.011 -9.009 1.00 98.00 91 PHE A CA 1
ATOM 688 C C . PHE A 1 91 ? -12.837 11.544 -8.888 1.00 98.00 91 PHE A C 1
ATOM 690 O O . PHE A 1 91 ? -12.845 12.088 -7.778 1.00 98.00 91 PHE A O 1
ATOM 697 N N . PRO A 1 92 ? -12.720 12.270 -10.015 1.00 97.81 92 PRO A N 1
ATOM 698 C CA . PRO A 1 92 ? -12.533 13.716 -9.994 1.00 97.81 92 PRO A CA 1
ATOM 699 C C . PRO A 1 92 ? -13.721 14.420 -9.328 1.00 97.81 92 PRO A C 1
ATOM 701 O O . PRO A 1 92 ? -14.881 14.093 -9.572 1.00 97.81 92 PRO A O 1
ATOM 704 N N . GLY A 1 93 ? -13.424 15.396 -8.468 1.00 97.56 93 GLY A N 1
ATOM 705 C CA . GLY A 1 93 ? -14.435 16.157 -7.725 1.00 97.56 93 GLY A CA 1
ATOM 706 C C . GLY A 1 93 ? -15.054 15.422 -6.530 1.00 97.56 93 GLY A C 1
ATOM 707 O O . GLY A 1 93 ? -15.885 16.001 -5.834 1.00 97.56 93 GLY A O 1
ATOM 708 N N . VAL A 1 94 ? -14.646 14.181 -6.250 1.00 98.06 94 VAL A N 1
ATOM 709 C CA . VAL A 1 94 ? -15.112 13.414 -5.088 1.00 98.06 94 VAL A CA 1
ATOM 710 C C . VAL A 1 94 ? -14.022 13.394 -4.023 1.00 98.06 94 VAL A C 1
ATOM 712 O O . VAL A 1 94 ? -12.897 12.971 -4.286 1.00 98.06 94 VAL A O 1
ATOM 715 N N . ALA A 1 95 ? -14.352 13.811 -2.800 1.00 98.00 95 ALA A N 1
ATOM 716 C CA . ALA A 1 95 ? -13.411 13.751 -1.685 1.00 98.00 95 ALA A CA 1
ATOM 717 C C . ALA A 1 95 ? -12.984 12.293 -1.391 1.00 98.00 95 ALA A C 1
ATOM 719 O O . ALA A 1 95 ? -13.848 11.406 -1.380 1.00 98.00 95 ALA A O 1
ATOM 720 N N . PRO A 1 96 ? -11.686 12.030 -1.142 1.00 98.19 96 PRO A N 1
ATOM 721 C CA . PRO A 1 96 ? -11.214 10.693 -0.805 1.00 98.19 96 PRO A CA 1
ATOM 722 C C . PRO A 1 96 ? -11.797 10.228 0.539 1.00 98.19 96 PRO A C 1
ATOM 724 O O . PRO A 1 96 ? -11.804 11.001 1.501 1.00 98.19 96 PRO A O 1
ATOM 727 N N . PRO A 1 97 ? -12.272 8.974 0.648 1.00 98.25 97 PRO A N 1
ATOM 728 C CA . PRO A 1 97 ? -12.773 8.411 1.892 1.00 98.25 97 PRO A CA 1
ATOM 729 C C . PRO A 1 97 ? -11.587 8.056 2.787 1.00 98.25 97 PRO A C 1
ATOM 731 O O . PRO A 1 97 ? -11.139 6.912 2.824 1.00 98.25 97 PRO A O 1
ATOM 734 N N . LEU A 1 98 ? -11.039 9.048 3.482 1.00 98.44 98 LEU A N 1
ATOM 735 C CA . LEU A 1 98 ? -9.910 8.846 4.383 1.00 98.44 98 LEU A CA 1
ATOM 736 C C . LEU A 1 98 ? -10.330 8.067 5.634 1.00 98.44 98 LEU A C 1
ATOM 738 O O . LEU A 1 98 ? -1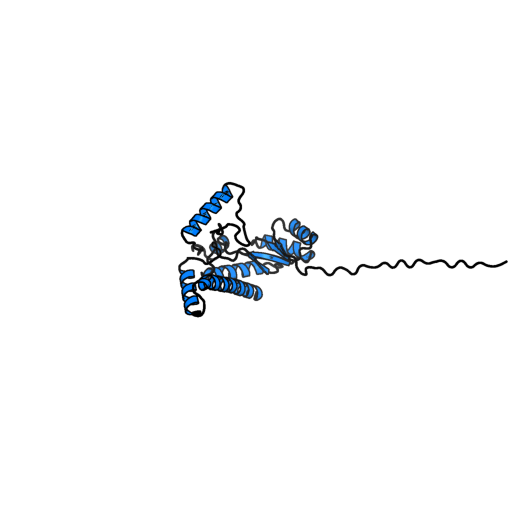1.465 8.164 6.111 1.00 98.44 98 LEU A O 1
ATOM 742 N N . GLN A 1 99 ? -9.394 7.291 6.174 1.00 98.25 99 GLN A N 1
ATOM 743 C CA . GLN A 1 99 ? -9.558 6.632 7.459 1.00 98.25 99 GLN A CA 1
ATOM 744 C C . GLN A 1 99 ? -9.745 7.670 8.563 1.00 98.25 99 GLN A C 1
ATOM 746 O O . GLN A 1 99 ? -8.998 8.645 8.640 1.00 98.25 99 GLN A O 1
ATOM 751 N N . GLN A 1 100 ? -10.724 7.424 9.429 1.00 98.25 100 GLN A N 1
ATOM 752 C CA . GLN A 1 100 ? -10.977 8.247 10.603 1.00 98.25 100 GLN A CA 1
ATOM 753 C C . GLN A 1 100 ? -10.378 7.581 11.833 1.00 98.25 100 GLN A C 1
ATOM 755 O O . GLN A 1 100 ? -10.502 6.366 12.016 1.00 98.25 100 GLN A O 1
ATOM 760 N N . MET A 1 101 ? -9.750 8.399 12.664 1.00 97.44 101 MET A N 1
ATOM 761 C CA . MET A 1 101 ? -9.223 8.020 13.962 1.00 97.44 101 MET A CA 1
ATOM 762 C C . MET A 1 101 ? -10.065 8.659 15.073 1.00 97.44 101 MET A C 1
ATOM 764 O O . MET A 1 101 ? -10.780 9.636 14.844 1.00 97.44 101 MET A O 1
ATOM 768 N N . ASN A 1 102 ? -10.026 8.097 16.280 1.00 96.88 102 ASN A N 1
ATOM 769 C CA . ASN A 1 102 ? -10.651 8.748 17.434 1.00 96.88 102 ASN A CA 1
ATOM 770 C C . ASN A 1 102 ? -9.810 9.947 17.921 1.00 96.88 102 ASN A C 1
ATOM 772 O O . ASN A 1 102 ? -8.676 10.147 17.494 1.00 96.88 102 ASN A O 1
ATOM 776 N N . ALA A 1 103 ? -10.343 10.739 18.856 1.00 97.69 103 ALA A N 1
ATOM 777 C CA . ALA A 1 103 ? -9.670 11.953 19.329 1.00 97.69 103 ALA A CA 1
ATOM 778 C C . ALA A 1 103 ? -8.269 11.704 19.929 1.00 97.69 103 ALA A C 1
ATOM 780 O O . ALA A 1 103 ? -7.373 12.525 19.746 1.00 97.69 103 ALA A O 1
ATOM 781 N N . ALA A 1 104 ? -8.063 10.581 20.627 1.00 97.19 104 ALA A N 1
ATOM 782 C CA . ALA A 1 104 ? -6.764 10.242 21.212 1.00 97.19 104 ALA A CA 1
ATOM 783 C C . ALA A 1 104 ? -5.745 9.827 20.139 1.00 97.19 104 ALA A C 1
ATOM 785 O O . ALA A 1 104 ? -4.582 10.217 20.202 1.00 97.19 104 ALA A O 1
ATOM 786 N N . GLU A 1 105 ? -6.190 9.071 19.138 1.00 96.75 105 GLU A N 1
ATOM 787 C CA . GLU A 1 105 ? -5.394 8.668 17.978 1.00 96.75 105 GLU A CA 1
ATOM 788 C C . GLU A 1 105 ? -5.013 9.873 17.100 1.00 96.75 105 GLU A C 1
ATOM 790 O O . GLU A 1 105 ? -3.859 9.984 16.691 1.00 96.75 105 GLU A O 1
ATOM 795 N N . GLU A 1 106 ? -5.928 10.820 16.869 1.00 97.56 106 GLU A N 1
ATOM 796 C CA . GLU A 1 106 ? -5.620 12.071 16.156 1.00 97.56 106 GLU A CA 1
ATOM 797 C C . GLU A 1 106 ? -4.613 12.933 16.932 1.00 97.56 106 GLU A C 1
ATOM 799 O O . GLU A 1 106 ? -3.653 13.448 16.356 1.00 97.56 106 GLU A O 1
ATOM 804 N N . ALA A 1 107 ? -4.765 13.043 18.256 1.00 96.50 107 ALA A N 1
ATOM 805 C CA . ALA A 1 107 ? -3.791 13.742 19.092 1.00 96.50 107 ALA A CA 1
ATOM 806 C C . ALA A 1 107 ? -2.404 13.074 19.041 1.00 96.50 107 ALA A C 1
ATOM 808 O O . ALA A 1 107 ? -1.389 13.769 18.953 1.00 96.50 107 ALA A O 1
ATOM 809 N N . ALA A 1 108 ? -2.354 11.737 19.041 1.00 95.38 108 ALA A N 1
ATOM 810 C CA . ALA A 1 108 ? -1.111 10.988 18.879 1.00 95.38 108 ALA A CA 1
ATOM 811 C C . ALA A 1 108 ? -0.465 11.247 17.509 1.00 95.38 108 ALA A C 1
ATOM 813 O O . ALA A 1 108 ? 0.737 11.495 17.453 1.00 95.38 108 ALA A O 1
ATOM 814 N N . ALA A 1 109 ? -1.247 11.273 16.423 1.00 95.38 109 ALA A N 1
ATOM 815 C CA . ALA A 1 109 ? -0.738 11.589 15.086 1.00 95.38 109 ALA A CA 1
ATOM 816 C C . ALA A 1 109 ? -0.093 12.980 15.033 1.00 95.38 109 ALA A C 1
ATOM 818 O O . ALA A 1 109 ? 1.001 13.131 14.489 1.00 95.38 109 ALA A O 1
ATOM 819 N N . VAL A 1 110 ? -0.735 13.987 15.637 1.00 95.75 110 VAL A N 1
ATOM 820 C CA . VAL A 1 110 ? -0.198 15.356 15.715 1.00 95.75 110 VAL A CA 1
ATOM 821 C C . VAL A 1 110 ? 1.106 15.395 16.513 1.00 95.75 110 VAL A C 1
ATOM 823 O O . VAL A 1 110 ? 2.074 16.013 16.070 1.00 95.75 110 VAL A O 1
ATOM 826 N N . ALA A 1 111 ? 1.156 14.723 17.666 1.00 94.62 111 ALA A N 1
ATOM 827 C CA . ALA A 1 111 ? 2.354 14.676 18.502 1.00 94.62 111 ALA A CA 1
ATOM 828 C C . ALA A 1 111 ? 3.528 13.986 17.787 1.00 94.62 111 ALA A C 1
ATOM 830 O O . ALA A 1 111 ? 4.638 14.517 17.777 1.00 94.62 111 ALA A O 1
ATOM 831 N N . ILE A 1 112 ? 3.271 12.848 17.136 1.00 94.31 112 ILE A N 1
ATOM 832 C CA . ILE A 1 112 ? 4.274 12.102 16.365 1.00 94.31 112 ILE A CA 1
ATOM 833 C C . ILE A 1 112 ? 4.779 12.942 15.188 1.00 94.31 112 ILE A C 1
ATOM 835 O O . ILE A 1 112 ? 5.986 13.052 14.987 1.00 94.31 112 ILE A O 1
ATOM 839 N N . ALA A 1 113 ? 3.884 13.591 14.439 1.00 93.88 113 ALA A N 1
ATOM 840 C CA . ALA A 1 113 ? 4.275 14.456 13.327 1.00 93.88 113 ALA A CA 1
ATOM 841 C C . ALA A 1 113 ? 5.136 15.647 13.791 1.00 93.88 113 ALA A C 1
ATOM 843 O O . ALA A 1 113 ? 6.104 16.016 13.122 1.00 93.88 113 ALA A O 1
ATOM 844 N N . ALA A 1 114 ? 4.815 16.239 14.946 1.00 94.25 114 ALA A N 1
ATOM 845 C CA . ALA A 1 114 ? 5.612 17.313 15.533 1.00 94.25 114 ALA A CA 1
ATOM 846 C C . ALA A 1 114 ? 7.006 16.830 15.967 1.00 94.25 114 ALA A C 1
ATOM 848 O O . ALA A 1 114 ? 7.992 17.525 15.725 1.00 94.25 114 ALA A O 1
ATOM 849 N N . GLU A 1 115 ? 7.098 15.637 16.557 1.00 93.19 115 GLU A N 1
ATOM 850 C CA . GLU A 1 115 ? 8.370 15.021 16.943 1.00 93.19 115 GLU A CA 1
ATOM 851 C C . GLU A 1 115 ? 9.253 14.719 15.728 1.00 93.19 115 GLU A C 1
ATOM 853 O O . GLU A 1 115 ? 10.416 15.117 15.708 1.00 93.19 115 GLU A O 1
ATOM 858 N N . LEU A 1 116 ? 8.692 14.095 14.687 1.00 92.88 116 LEU A N 1
ATOM 859 C CA . LEU A 1 116 ? 9.396 13.814 13.432 1.00 92.88 116 LEU A CA 1
ATOM 860 C C . LEU A 1 116 ? 9.966 15.087 12.793 1.00 92.88 116 LEU A C 1
ATOM 862 O O . LEU A 1 116 ? 11.057 15.074 12.227 1.00 92.88 116 LEU A O 1
ATOM 866 N N . LYS A 1 117 ? 9.247 16.209 12.908 1.00 93.75 117 LYS A N 1
ATOM 867 C CA . LYS A 1 117 ? 9.716 17.515 12.432 1.00 93.75 117 LYS A CA 1
ATOM 868 C C . LYS A 1 117 ? 10.835 18.100 13.302 1.00 93.75 117 LYS A C 1
ATOM 870 O O . LYS A 1 117 ? 11.649 18.871 12.797 1.00 93.75 117 LYS A O 1
ATOM 875 N N . ALA A 1 118 ? 10.864 17.780 14.594 1.00 94.75 118 ALA A N 1
ATOM 876 C CA . ALA A 1 118 ? 11.845 18.308 15.539 1.00 94.75 118 ALA A CA 1
ATOM 877 C C . ALA A 1 118 ? 13.236 17.661 15.398 1.00 94.75 118 ALA A C 1
ATOM 879 O O . ALA A 1 118 ? 14.216 18.239 15.869 1.00 94.75 118 ALA A O 1
ATOM 880 N N . GLY A 1 119 ? 13.341 16.505 14.732 1.00 91.94 119 GLY A N 1
ATOM 881 C CA . GLY A 1 119 ? 14.612 15.853 14.426 1.00 91.94 119 GLY A CA 1
ATOM 882 C C . GLY A 1 119 ? 14.591 14.357 14.751 1.00 91.94 119 GLY A C 1
ATOM 883 O O . GLY A 1 119 ? 13.633 13.679 14.381 1.00 91.94 119 GLY A O 1
ATOM 884 N N . PRO A 1 120 ? 15.643 13.811 15.394 1.00 89.94 120 PRO A N 1
ATOM 885 C CA . PRO A 1 120 ? 15.703 12.392 15.726 1.00 89.94 120 PRO A CA 1
ATOM 886 C C . PRO A 1 120 ? 14.468 11.946 16.512 1.00 89.94 120 PRO A C 1
ATOM 888 O O . PRO A 1 120 ? 14.137 12.527 17.544 1.00 89.94 120 PRO A O 1
ATOM 891 N N . SER A 1 121 ? 13.812 10.897 16.026 1.00 89.31 121 SER A N 1
ATOM 892 C CA . SER A 1 121 ? 12.600 10.341 16.614 1.00 89.31 121 SER A CA 1
ATOM 893 C C . SER A 1 121 ? 12.772 8.846 16.843 1.00 89.31 121 SER A C 1
ATOM 895 O O . SER A 1 121 ? 13.463 8.168 16.085 1.00 89.31 121 SER A O 1
ATOM 897 N N . VAL A 1 122 ? 12.111 8.331 17.879 1.00 88.56 122 VAL A N 1
ATOM 898 C CA . VAL A 1 122 ? 11.969 6.881 18.105 1.00 88.56 122 VAL A CA 1
ATOM 899 C C . VAL A 1 122 ? 10.802 6.285 17.317 1.00 88.56 122 VAL A C 1
ATOM 901 O O . VAL A 1 122 ? 10.492 5.110 17.468 1.00 88.56 122 VAL A O 1
ATOM 904 N N . TYR A 1 123 ? 10.094 7.101 16.533 1.00 90.44 123 TYR A N 1
ATOM 905 C CA . TYR A 1 123 ? 9.031 6.632 15.659 1.00 90.44 123 TYR A CA 1
ATOM 906 C C . TYR A 1 123 ? 9.586 5.730 14.557 1.00 90.44 123 TYR A C 1
ATOM 908 O O . TYR A 1 123 ? 10.596 6.061 13.934 1.00 90.44 123 TYR A O 1
ATOM 916 N N . GLN A 1 124 ? 8.890 4.629 14.285 1.00 86.44 124 GLN A N 1
ATOM 917 C CA . GLN A 1 124 ? 9.253 3.697 13.231 1.00 86.44 124 GLN A CA 1
ATOM 918 C C . GLN A 1 124 ? 8.174 3.681 12.147 1.00 86.44 124 GLN A C 1
ATOM 920 O O . GLN A 1 124 ? 6.983 3.583 12.431 1.00 86.44 124 GLN A O 1
ATOM 925 N N . TYR A 1 125 ? 8.609 3.747 10.891 1.00 84.12 125 TYR A N 1
ATOM 926 C CA . TYR A 1 125 ? 7.754 3.468 9.744 1.00 84.12 125 TYR A CA 1
ATOM 927 C C . TYR A 1 125 ? 7.796 1.968 9.434 1.00 84.12 125 TYR A C 1
ATOM 929 O O . TYR A 1 125 ? 8.868 1.416 9.183 1.00 84.12 125 TYR A O 1
ATOM 937 N N . GLY A 1 126 ? 6.628 1.323 9.444 1.00 75.12 126 GLY A N 1
ATOM 938 C CA . GLY A 1 126 ? 6.492 -0.115 9.198 1.00 75.12 126 GLY A CA 1
ATOM 939 C C . GLY A 1 126 ? 6.933 -0.987 10.382 1.00 75.12 126 GLY A C 1
ATOM 940 O O . GLY A 1 126 ? 7.619 -0.537 11.295 1.00 75.12 126 GLY A O 1
ATOM 941 N N . GLY A 1 127 ? 6.540 -2.262 10.368 1.00 79.50 127 GLY A N 1
ATOM 942 C CA . GLY A 1 127 ? 6.805 -3.198 11.468 1.00 79.50 127 GLY A CA 1
ATOM 943 C C . GLY A 1 127 ? 5.866 -3.029 12.668 1.00 79.50 127 GLY A C 1
ATOM 944 O O . GLY A 1 127 ? 4.834 -2.364 12.580 1.00 79.50 127 GLY A O 1
ATOM 945 N N . GLU A 1 128 ? 6.196 -3.693 13.776 1.00 83.56 128 GLU A N 1
ATOM 946 C CA . GLU A 1 128 ? 5.432 -3.571 15.020 1.00 83.56 128 GLU A CA 1
ATOM 947 C C . GLU A 1 128 ? 5.684 -2.204 15.677 1.00 83.56 128 GLU A C 1
ATOM 949 O O . GLU A 1 128 ? 6.841 -1.778 15.741 1.00 83.56 128 GLU A O 1
ATOM 954 N N . PRO A 1 129 ? 4.638 -1.527 16.192 1.00 85.25 129 PRO A N 1
ATOM 955 C CA . PRO A 1 129 ? 4.798 -0.294 16.950 1.00 85.25 129 PRO A CA 1
ATOM 956 C C . PRO A 1 129 ? 5.790 -0.442 18.102 1.00 85.25 129 PRO A C 1
ATOM 958 O O . PRO A 1 129 ? 5.667 -1.351 18.925 1.00 85.25 129 PRO A O 1
ATOM 961 N N . VAL A 1 130 ? 6.753 0.472 18.182 1.00 87.25 130 VAL A N 1
ATOM 962 C CA . VAL A 1 130 ? 7.847 0.401 19.166 1.00 87.25 130 VAL A CA 1
ATOM 963 C C . VAL A 1 130 ? 7.573 1.235 20.413 1.00 87.25 130 VAL A C 1
ATOM 965 O O . VAL A 1 130 ? 8.189 1.019 21.460 1.00 87.25 130 VAL A O 1
ATOM 968 N N . ARG A 1 131 ? 6.643 2.193 20.342 1.00 84.69 131 ARG A N 1
ATOM 969 C CA . ARG A 1 131 ? 6.271 3.007 21.501 1.00 84.69 131 ARG A CA 1
ATOM 970 C C . ARG A 1 131 ? 5.400 2.216 22.465 1.00 84.69 131 ARG A C 1
ATOM 972 O O . ARG A 1 131 ? 4.368 1.659 22.098 1.00 84.69 131 ARG A O 1
ATOM 979 N N . ALA A 1 132 ? 5.760 2.275 23.745 1.00 77.38 132 ALA A N 1
ATOM 980 C CA . ALA A 1 132 ? 4.870 1.862 24.818 1.00 77.38 132 ALA A CA 1
ATOM 981 C C . ALA A 1 132 ? 3.642 2.791 24.837 1.00 77.38 132 ALA A C 1
ATOM 983 O O . ALA A 1 132 ? 3.729 3.940 25.268 1.00 77.38 132 ALA A O 1
ATOM 984 N N . GLY A 1 133 ? 2.502 2.305 24.342 1.00 83.56 133 GLY A N 1
ATOM 985 C CA . GLY A 1 133 ? 1.240 3.044 24.333 1.00 83.56 133 GLY A CA 1
ATOM 986 C C . GLY A 1 133 ? 0.617 3.167 22.946 1.00 83.56 133 GLY A C 1
ATOM 987 O O . GLY A 1 133 ? 0.507 2.188 22.210 1.00 83.56 133 GLY A O 1
ATOM 988 N N . LEU A 1 134 ? 0.115 4.364 22.630 1.00 90.19 134 LEU A N 1
ATOM 989 C CA . LEU A 1 134 ? -0.598 4.637 21.387 1.00 90.19 134 LEU A CA 1
ATOM 990 C C . LEU A 1 134 ? 0.361 5.161 20.319 1.00 90.19 134 LEU A C 1
ATOM 992 O O . LEU A 1 134 ? 0.835 6.292 20.393 1.00 90.19 134 LEU A O 1
ATOM 996 N N . GLU A 1 135 ? 0.594 4.338 19.308 1.00 92.94 135 GLU A N 1
ATOM 997 C CA . GLU A 1 135 ? 1.281 4.720 18.083 1.00 92.94 135 GLU A CA 1
ATOM 998 C C . GLU A 1 135 ? 0.295 4.672 16.918 1.00 92.94 135 GLU A C 1
ATOM 1000 O O . GLU A 1 135 ? -0.613 3.833 16.896 1.00 92.94 135 GLU A O 1
ATOM 1005 N N . VAL A 1 136 ? 0.467 5.583 15.965 1.00 94.75 136 VAL A N 1
ATOM 1006 C CA . VAL A 1 136 ? -0.350 5.665 14.755 1.00 94.75 136 VAL A CA 1
ATOM 1007 C C . VAL A 1 136 ? 0.523 6.017 13.554 1.00 94.75 136 VAL A C 1
ATOM 1009 O O . VAL A 1 136 ? 1.573 6.646 13.691 1.00 94.75 136 VAL A O 1
ATOM 1012 N N . PHE A 1 137 ? 0.077 5.627 12.369 1.00 94.19 137 PHE A N 1
ATOM 1013 C CA . PHE A 1 137 ? 0.626 6.033 11.088 1.00 94.19 137 PHE A CA 1
ATOM 1014 C C . PHE A 1 137 ? 0.215 7.469 10.759 1.00 94.19 137 PHE A C 1
ATOM 1016 O O . PHE A 1 137 ? -0.978 7.803 10.728 1.00 94.19 137 PHE A O 1
ATOM 1023 N N . THR A 1 138 ? 1.200 8.333 10.527 1.00 93.38 138 THR A N 1
ATOM 1024 C CA . THR A 1 138 ? 0.952 9.768 10.352 1.00 93.38 138 THR A CA 1
ATOM 1025 C C . THR A 1 138 ? 0.280 10.089 9.028 1.00 93.38 138 THR A C 1
ATOM 1027 O O . THR A 1 138 ? -0.579 10.974 9.006 1.00 93.38 138 THR A O 1
ATOM 1030 N N . ASP A 1 139 ? 0.577 9.351 7.957 1.00 93.81 139 ASP A N 1
ATOM 1031 C CA . ASP A 1 139 ? 0.035 9.688 6.644 1.00 93.81 139 ASP A CA 1
ATOM 1032 C C . ASP A 1 139 ? -1.449 9.307 6.508 1.00 93.81 139 ASP A C 1
ATOM 1034 O O . ASP A 1 139 ? -1.904 8.277 7.023 1.00 93.81 139 ASP A O 1
ATOM 1038 N N . PRO A 1 140 ? -2.240 10.142 5.816 1.00 96.12 140 PRO A N 1
ATOM 1039 C CA . PRO A 1 140 ? -3.642 9.864 5.549 1.00 96.12 140 PRO A CA 1
ATOM 1040 C C . PRO A 1 140 ? -3.813 8.695 4.567 1.00 96.12 140 PRO A C 1
ATOM 1042 O O . PRO A 1 140 ? -3.439 8.778 3.398 1.00 96.12 140 PRO A O 1
ATOM 1045 N N . LEU A 1 141 ? -4.469 7.632 5.034 1.00 97.69 141 LEU A N 1
ATOM 1046 C CA . LEU A 1 141 ? -4.801 6.444 4.248 1.00 97.69 141 LEU A CA 1
ATOM 1047 C C . LEU A 1 141 ? -6.274 6.442 3.833 1.00 97.69 141 LEU A C 1
ATOM 1049 O O . LEU A 1 141 ? -7.141 6.879 4.590 1.00 97.69 141 LEU A O 1
ATOM 1053 N N . LEU A 1 142 ? -6.567 5.891 2.660 1.00 98.56 142 LEU A N 1
ATOM 1054 C CA . LEU A 1 142 ? -7.912 5.553 2.208 1.00 98.56 142 LEU A CA 1
ATOM 1055 C C . LEU A 1 142 ? -8.515 4.453 3.095 1.00 98.56 142 LEU A C 1
ATOM 1057 O O . LEU A 1 142 ? -7.828 3.543 3.567 1.00 98.56 142 LEU A O 1
ATOM 1061 N N . CYS A 1 143 ? -9.821 4.535 3.334 1.00 98.25 143 CYS A N 1
ATOM 1062 C CA . CYS A 1 143 ? -10.563 3.569 4.128 1.00 98.25 143 CYS A CA 1
ATOM 1063 C C . CYS A 1 143 ? -10.798 2.279 3.325 1.00 98.25 143 CYS A C 1
ATOM 1065 O O . CYS A 1 143 ? -11.567 2.313 2.363 1.00 98.25 143 CYS A O 1
ATOM 1067 N N . PRO A 1 144 ? -10.235 1.125 3.735 1.00 97.75 144 PRO A N 1
ATOM 1068 C CA . PRO A 1 144 ? -10.346 -0.118 2.967 1.00 97.75 144 PRO A CA 1
ATOM 1069 C C . PRO A 1 144 ? -11.781 -0.663 2.898 1.00 97.75 144 PRO A C 1
ATOM 1071 O O . PRO A 1 144 ? -12.085 -1.487 2.042 1.00 97.75 144 PRO A O 1
ATOM 1074 N N . HIS A 1 145 ? -12.674 -0.197 3.779 1.00 98.06 145 HIS A N 1
ATOM 1075 C CA . HIS A 1 145 ? -14.080 -0.603 3.804 1.00 98.06 145 HIS A CA 1
ATOM 1076 C C . HIS A 1 145 ? -14.987 0.228 2.880 1.00 98.06 145 HIS A C 1
ATOM 1078 O O . HIS A 1 145 ? -16.149 -0.130 2.706 1.00 98.06 145 HIS A O 1
ATOM 1084 N N . ASP A 1 146 ? -14.503 1.331 2.291 1.00 98.12 146 ASP A N 1
ATOM 1085 C CA . ASP A 1 146 ? -15.283 2.032 1.266 1.00 98.12 146 ASP A CA 1
ATOM 1086 C C . ASP A 1 146 ? -15.175 1.250 -0.057 1.00 98.12 146 ASP A C 1
ATOM 1088 O O . ASP A 1 146 ? -14.067 1.065 -0.569 1.00 98.12 146 ASP A O 1
ATOM 1092 N N . PRO A 1 147 ? -16.290 0.789 -0.654 1.00 97.12 147 PRO A N 1
ATOM 1093 C CA . PRO A 1 147 ? -16.245 -0.061 -1.845 1.00 97.12 147 PRO A CA 1
ATOM 1094 C C . PRO A 1 147 ? -15.575 0.617 -3.048 1.00 97.12 147 PRO A C 1
ATOM 1096 O O . PRO A 1 147 ? -15.020 -0.066 -3.913 1.00 97.12 147 PRO A O 1
ATOM 1099 N N . ARG A 1 148 ? -15.571 1.955 -3.100 1.00 98.38 148 ARG A N 1
ATOM 1100 C CA . ARG A 1 148 ? -14.899 2.715 -4.163 1.00 98.38 148 ARG A CA 1
ATOM 1101 C C . ARG A 1 148 ? -13.379 2.625 -4.064 1.00 98.38 148 ARG A C 1
ATOM 1103 O O . ARG A 1 148 ? -12.708 2.806 -5.070 1.00 98.38 148 ARG A O 1
ATOM 1110 N N . VAL A 1 149 ? -12.828 2.318 -2.890 1.00 98.50 149 VAL A N 1
ATOM 1111 C CA . VAL A 1 149 ? -11.386 2.099 -2.711 1.00 98.50 149 VAL A CA 1
ATOM 1112 C C . VAL A 1 149 ? -10.965 0.774 -3.343 1.00 98.50 149 VAL A C 1
ATOM 1114 O O . VAL A 1 149 ? -9.966 0.727 -4.051 1.00 98.50 149 VAL A O 1
ATOM 1117 N N . ALA A 1 150 ? -11.755 -0.293 -3.200 1.00 98.38 150 ALA A N 1
ATOM 1118 C CA . ALA A 1 150 ? -11.493 -1.531 -3.938 1.00 98.38 150 ALA A CA 1
ATOM 1119 C C . ALA A 1 150 ? -11.580 -1.309 -5.460 1.00 98.38 150 ALA A C 1
ATOM 1121 O O . ALA A 1 150 ? -10.759 -1.829 -6.212 1.00 98.38 150 ALA A O 1
ATOM 1122 N N . GLU A 1 151 ? -12.551 -0.512 -5.915 1.00 98.62 151 GLU A N 1
ATOM 1123 C CA . GLU A 1 151 ? -12.670 -0.125 -7.325 1.00 98.62 151 GLU A CA 1
ATOM 1124 C C . GLU A 1 151 ? -11.473 0.704 -7.812 1.00 98.62 151 GLU A C 1
ATOM 1126 O O . GLU A 1 151 ? -10.952 0.432 -8.894 1.00 98.62 151 GLU A O 1
ATOM 1131 N N . LEU A 1 152 ? -10.997 1.661 -7.006 1.00 98.69 152 LEU A N 1
ATOM 1132 C CA . LEU A 1 152 ? -9.791 2.441 -7.290 1.00 98.69 152 LEU A CA 1
ATOM 1133 C C . LEU A 1 152 ? -8.620 1.517 -7.623 1.00 98.69 152 LEU A C 1
ATOM 1135 O O . LEU A 1 152 ? -8.018 1.631 -8.690 1.00 98.69 152 LEU A O 1
ATOM 1139 N N . PHE A 1 153 ? -8.314 0.594 -6.710 1.00 98.62 153 PHE A N 1
ATOM 1140 C CA . PHE A 1 153 ? -7.150 -0.267 -6.859 1.00 98.62 153 PHE A CA 1
ATOM 1141 C C . PHE A 1 153 ? -7.294 -1.249 -8.009 1.00 98.62 153 PHE A C 1
ATOM 1143 O O . PHE A 1 153 ? -6.302 -1.525 -8.666 1.00 98.62 153 PHE A O 1
ATOM 1150 N N . ARG A 1 154 ? -8.501 -1.737 -8.323 1.00 98.75 154 ARG A N 1
ATOM 1151 C CA . ARG A 1 154 ? -8.700 -2.553 -9.533 1.00 98.75 154 ARG A CA 1
ATOM 1152 C C . ARG A 1 154 ? -8.321 -1.782 -10.797 1.00 98.75 154 ARG A C 1
ATOM 1154 O O . ARG A 1 154 ? -7.571 -2.301 -11.615 1.00 98.75 154 ARG A O 1
ATOM 1161 N N . ARG A 1 155 ? -8.761 -0.526 -10.926 1.00 98.62 155 ARG A N 1
ATOM 1162 C CA . ARG A 1 155 ? -8.396 0.330 -12.070 1.00 98.62 155 ARG A CA 1
ATOM 1163 C C . ARG A 1 155 ? -6.900 0.617 -12.119 1.00 98.62 155 ARG A C 1
ATOM 1165 O O . ARG A 1 155 ? -6.295 0.482 -13.174 1.00 98.62 155 ARG A O 1
ATOM 1172 N N . GLN A 1 156 ? -6.302 0.960 -10.980 1.00 98.38 156 GLN A N 1
ATOM 1173 C CA . GLN A 1 156 ? -4.867 1.230 -10.902 1.00 98.38 156 GLN A CA 1
ATOM 1174 C C . GLN A 1 156 ? -4.037 -0.017 -11.245 1.00 98.38 156 GLN A C 1
ATOM 1176 O O . GLN A 1 156 ? -3.087 0.078 -12.013 1.00 98.38 156 GLN A O 1
ATOM 1181 N N . ILE A 1 157 ? -4.414 -1.193 -10.733 1.00 98.69 157 ILE A N 1
ATOM 1182 C CA . ILE A 1 157 ? -3.773 -2.474 -11.058 1.00 98.69 157 ILE A CA 1
ATOM 1183 C C . ILE A 1 157 ? -3.877 -2.760 -12.559 1.00 98.69 157 ILE A C 1
ATOM 1185 O O . ILE A 1 157 ? -2.875 -3.132 -13.163 1.00 98.69 157 ILE A O 1
ATOM 1189 N N . ALA A 1 158 ? -5.050 -2.560 -13.168 1.00 98.50 158 ALA A N 1
ATOM 1190 C CA . ALA A 1 158 ? -5.232 -2.749 -14.606 1.00 98.50 158 ALA A CA 1
ATOM 1191 C C . ALA A 1 158 ? -4.336 -1.818 -15.437 1.00 98.50 158 ALA A C 1
ATOM 1193 O O . ALA A 1 158 ? -3.656 -2.284 -16.349 1.00 98.50 158 ALA A O 1
ATOM 1194 N N . ASP A 1 159 ? -4.273 -0.532 -15.083 1.00 98.19 159 ASP A N 1
ATOM 1195 C CA . ASP A 1 159 ? -3.422 0.442 -15.772 1.00 98.19 159 ASP A CA 1
ATOM 1196 C C . ASP A 1 159 ? -1.926 0.105 -15.624 1.00 98.19 159 ASP A C 1
ATOM 1198 O O . ASP A 1 159 ? -1.164 0.230 -16.582 1.00 98.19 159 ASP A O 1
ATOM 1202 N N . LEU A 1 160 ? -1.494 -0.350 -14.443 1.00 98.38 160 LEU A N 1
ATOM 1203 C CA . LEU A 1 160 ? -0.100 -0.724 -14.182 1.00 98.38 160 LEU A CA 1
ATOM 1204 C C . LEU A 1 160 ? 0.301 -2.012 -14.911 1.00 98.38 160 LEU A C 1
ATOM 1206 O O . LEU A 1 160 ? 1.371 -2.066 -15.516 1.00 98.38 160 LEU A O 1
ATOM 1210 N N . LEU A 1 161 ? -0.548 -3.042 -14.880 1.00 98.25 161 LEU A N 1
ATOM 1211 C CA . LEU A 1 161 ? -0.274 -4.324 -15.537 1.00 98.25 161 LEU A CA 1
ATOM 1212 C C . LEU A 1 161 ? -0.413 -4.267 -17.063 1.00 98.25 161 LEU A C 1
ATOM 1214 O O . LEU A 1 161 ? 0.054 -5.176 -17.744 1.00 98.25 161 LEU A O 1
ATOM 1218 N N . ALA A 1 162 ? -0.970 -3.187 -17.616 1.00 98.19 162 ALA A N 1
ATOM 1219 C CA . ALA A 1 162 ? -0.913 -2.916 -19.049 1.00 98.19 162 ALA A CA 1
ATOM 1220 C C . ALA A 1 162 ? 0.502 -2.538 -19.542 1.00 98.19 162 ALA A C 1
ATOM 1222 O O . ALA A 1 162 ? 0.750 -2.544 -20.749 1.00 98.19 162 ALA A O 1
ATOM 1223 N N . VAL A 1 163 ? 1.442 -2.209 -18.644 1.00 98.25 163 VAL A N 1
ATOM 1224 C CA . VAL A 1 163 ? 2.834 -1.908 -19.011 1.00 98.25 163 VAL A CA 1
ATOM 1225 C C . VAL A 1 163 ? 3.587 -3.196 -19.345 1.00 98.25 163 VAL A C 1
ATOM 1227 O O . VAL A 1 163 ? 3.795 -4.058 -18.489 1.00 98.25 163 VAL A O 1
ATOM 1230 N N . GLU A 1 164 ? 4.057 -3.314 -20.590 1.00 97.12 164 GLU A N 1
ATOM 1231 C CA . GLU A 1 164 ? 4.762 -4.510 -21.053 1.00 97.12 164 GLU A CA 1
ATOM 1232 C C . GLU A 1 164 ? 6.018 -4.801 -20.212 1.00 97.12 164 GLU A C 1
ATOM 1234 O O . GLU A 1 164 ? 6.908 -3.965 -20.045 1.00 97.12 164 GLU A O 1
ATOM 1239 N N . GLY A 1 165 ? 6.123 -6.039 -19.729 1.00 96.00 165 GLY A N 1
ATOM 1240 C CA . GLY A 1 165 ? 7.284 -6.529 -18.990 1.00 96.00 165 GLY A CA 1
ATOM 1241 C C . GLY A 1 165 ? 7.235 -6.282 -17.483 1.00 96.00 165 GLY A C 1
ATOM 1242 O O . GLY A 1 165 ? 8.102 -6.805 -16.784 1.00 96.00 165 GLY A O 1
ATOM 1243 N N . LEU A 1 166 ? 6.231 -5.566 -16.967 1.00 97.75 166 LEU A N 1
ATOM 1244 C CA . LEU A 1 166 ? 5.957 -5.547 -15.533 1.00 97.75 166 LEU A CA 1
ATOM 1245 C C . LEU A 1 166 ? 5.441 -6.927 -15.098 1.00 97.75 166 LEU A C 1
ATOM 1247 O O . LEU A 1 166 ? 4.551 -7.499 -15.727 1.00 97.75 166 LEU A O 1
ATOM 1251 N N . ARG A 1 167 ? 6.012 -7.499 -14.034 1.00 97.38 167 ARG A N 1
ATOM 1252 C CA . ARG A 1 167 ? 5.656 -8.849 -13.573 1.00 97.38 167 ARG A CA 1
ATOM 1253 C C . ARG A 1 167 ? 4.422 -8.869 -12.680 1.00 97.38 167 ARG A C 1
ATOM 1255 O O . ARG A 1 167 ? 3.732 -9.887 -12.632 1.00 97.38 167 ARG A O 1
ATOM 1262 N N . GLY A 1 168 ? 4.180 -7.802 -11.930 1.00 97.25 168 GLY A N 1
ATOM 1263 C CA . GLY A 1 168 ? 3.109 -7.787 -10.949 1.00 97.25 168 GLY A CA 1
ATOM 1264 C C . GLY A 1 168 ? 3.034 -6.499 -10.146 1.00 97.25 168 GLY A C 1
ATOM 1265 O O . GLY A 1 168 ? 3.675 -5.496 -10.460 1.00 97.25 168 GLY A O 1
ATOM 1266 N N . ILE A 1 169 ? 2.260 -6.579 -9.068 1.00 97.69 169 ILE A N 1
ATOM 1267 C CA . ILE A 1 169 ? 2.014 -5.491 -8.128 1.00 97.69 169 ILE A CA 1
ATOM 1268 C C . ILE A 1 169 ? 2.442 -5.933 -6.730 1.00 97.69 169 ILE A C 1
ATOM 1270 O O . ILE A 1 169 ? 2.189 -7.074 -6.339 1.00 97.69 169 ILE A O 1
ATOM 1274 N N . ALA A 1 170 ? 3.073 -5.029 -5.985 1.00 96.44 170 ALA A N 1
ATOM 1275 C CA . ALA A 1 170 ? 3.348 -5.196 -4.563 1.00 96.44 170 ALA A CA 1
ATOM 1276 C C . ALA A 1 170 ? 2.395 -4.317 -3.739 1.00 96.44 170 ALA A C 1
ATOM 1278 O O . ALA A 1 170 ? 2.090 -3.189 -4.123 1.00 96.44 170 ALA A O 1
ATOM 1279 N N . PHE A 1 171 ? 1.925 -4.838 -2.606 1.00 95.31 171 PHE A N 1
ATOM 1280 C CA . PHE A 1 171 ? 1.094 -4.095 -1.660 1.00 95.31 171 PHE A CA 1
ATOM 1281 C C . PHE A 1 171 ? 1.985 -3.571 -0.540 1.00 95.31 171 PHE A C 1
ATOM 1283 O O . PHE A 1 171 ? 2.580 -4.366 0.184 1.00 95.31 171 PHE A O 1
ATOM 1290 N N . ASP A 1 172 ? 2.065 -2.254 -0.399 1.00 91.25 172 ASP A N 1
ATOM 1291 C CA . ASP A 1 172 ? 2.812 -1.598 0.670 1.00 91.25 172 ASP A CA 1
ATOM 1292 C C . ASP A 1 172 ? 1.880 -0.766 1.547 1.00 91.25 172 ASP A C 1
ATOM 1294 O O . ASP A 1 172 ? 0.896 -0.226 1.054 1.00 91.25 172 ASP A O 1
ATOM 1298 N N . TYR A 1 173 ? 2.139 -0.681 2.851 1.00 88.75 173 TYR A N 1
ATOM 1299 C CA . TYR A 1 173 ? 1.299 0.054 3.812 1.00 88.75 173 TYR A CA 1
ATOM 1300 C C . TYR A 1 173 ? -0.221 -0.174 3.640 1.00 88.75 173 TYR A C 1
ATOM 1302 O O . TYR A 1 173 ? -1.045 0.720 3.859 1.00 88.75 173 TYR A O 1
ATOM 1310 N N . PHE A 1 174 ? -0.621 -1.388 3.255 1.00 93.88 174 PHE A N 1
ATOM 1311 C CA . PHE A 1 174 ? -2.016 -1.809 3.306 1.00 93.88 174 PHE A CA 1
ATOM 1312 C C . PHE A 1 174 ? -2.362 -2.110 4.760 1.00 93.88 174 PHE A C 1
ATOM 1314 O O . PHE A 1 174 ? -2.024 -3.166 5.285 1.00 93.88 174 PHE A O 1
ATOM 1321 N N . GLY A 1 175 ? -3.012 -1.157 5.425 1.00 94.81 175 GLY A N 1
ATOM 1322 C CA . GLY A 1 175 ? -3.345 -1.274 6.836 1.00 94.81 175 GLY A CA 1
ATOM 1323 C C . GLY A 1 175 ? -4.207 -0.137 7.369 1.00 94.81 175 GLY A C 1
ATOM 1324 O O . GLY A 1 175 ? -4.739 0.692 6.626 1.00 94.81 175 GLY A O 1
ATOM 1325 N N . TYR A 1 176 ? -4.346 -0.112 8.690 1.00 95.38 176 TYR A N 1
ATOM 1326 C CA . TYR A 1 176 ? -5.078 0.928 9.403 1.00 95.38 176 TYR A CA 1
ATOM 1327 C C . TYR A 1 176 ? -4.110 1.916 10.038 1.00 95.38 176 TYR A C 1
ATOM 1329 O O . TYR A 1 176 ? -3.128 1.495 10.648 1.00 95.38 176 TYR A O 1
ATOM 1337 N N . ARG A 1 177 ? -4.418 3.217 9.976 1.00 95.00 177 ARG A N 1
ATOM 1338 C CA . ARG A 1 177 ? -3.567 4.256 10.578 1.00 95.00 177 ARG A CA 1
ATOM 1339 C C . ARG A 1 177 ? -3.346 4.029 12.069 1.00 95.00 177 ARG A C 1
ATOM 1341 O O . ARG A 1 177 ? -2.254 4.236 12.566 1.00 95.00 177 ARG A O 1
ATOM 1348 N N . ASN A 1 178 ? -4.357 3.561 12.787 1.00 93.88 178 ASN A N 1
ATOM 1349 C CA . ASN A 1 178 ? -4.259 3.275 14.218 1.00 93.88 178 ASN A CA 1
ATOM 1350 C C . ASN A 1 178 ? -3.858 1.823 14.537 1.00 93.88 178 ASN A C 1
ATOM 1352 O O . ASN A 1 178 ? -4.021 1.396 15.683 1.00 93.88 178 ASN A O 1
ATOM 1356 N N . TYR A 1 179 ? -3.418 1.053 13.533 1.00 92.31 179 TYR A N 1
ATOM 1357 C CA . TYR A 1 179 ? -3.078 -0.372 13.629 1.00 92.31 179 TYR A CA 1
ATOM 1358 C C . TYR A 1 179 ? -4.206 -1.274 14.167 1.00 92.31 179 TYR A C 1
ATOM 1360 O O . TYR A 1 179 ? -3.952 -2.384 14.630 1.00 92.31 179 TYR A O 1
ATOM 1368 N N . ARG A 1 180 ? -5.460 -0.798 14.142 1.00 92.00 180 ARG A N 1
ATOM 1369 C CA . ARG A 1 180 ? -6.628 -1.492 14.703 1.0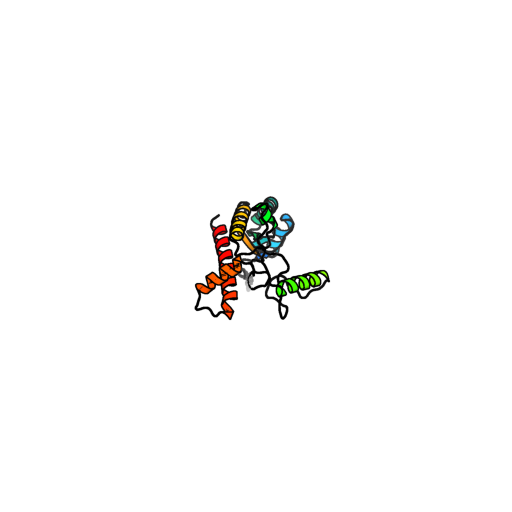0 92.00 180 ARG A CA 1
ATOM 1370 C C . ARG A 1 180 ? -7.755 -1.581 13.688 1.00 92.00 180 ARG A C 1
ATOM 1372 O O . ARG A 1 180 ? -7.929 -2.625 13.090 1.00 92.00 180 ARG A O 1
ATOM 1379 N N . THR A 1 181 ? -8.528 -0.514 13.506 1.00 94.69 181 THR A N 1
ATOM 1380 C CA . THR A 1 181 ? -9.638 -0.434 12.546 1.00 94.69 181 THR A CA 1
ATOM 1381 C C . THR A 1 181 ? -9.988 1.028 12.287 1.00 94.69 181 THR A C 1
ATOM 1383 O O . THR A 1 181 ? -9.711 1.900 13.108 1.00 94.69 181 THR A O 1
ATOM 1386 N N . CYS A 1 182 ? -10.610 1.319 11.153 1.00 97.19 182 CYS A N 1
ATOM 1387 C CA . CYS A 1 182 ? -11.078 2.667 10.853 1.00 97.19 182 CYS A CA 1
ATOM 1388 C C . CYS A 1 182 ? -12.345 2.997 11.663 1.00 97.19 182 CYS A C 1
ATOM 1390 O O . CYS A 1 182 ? -13.262 2.182 11.747 1.00 97.19 182 CYS A O 1
ATOM 1392 N N . HIS A 1 183 ? -12.430 4.215 12.204 1.00 97.50 183 HIS A N 1
ATOM 1393 C CA . HIS A 1 183 ? -13.586 4.690 12.977 1.00 97.50 183 HIS A CA 1
ATOM 1394 C C . HIS A 1 183 ? -14.648 5.397 12.123 1.00 97.50 183 HIS A C 1
ATOM 1396 O O . HIS A 1 183 ? -15.561 6.005 12.672 1.00 97.50 183 HIS A O 1
ATOM 1402 N N . CYS A 1 184 ? -14.574 5.343 10.790 1.00 97.88 184 CYS A N 1
ATOM 1403 C CA . CYS A 1 184 ? -15.588 5.989 9.952 1.00 97.88 184 CYS A CA 1
ATOM 1404 C C . CYS A 1 184 ? -16.938 5.242 10.013 1.00 97.88 184 CYS A C 1
ATOM 1406 O O . CYS A 1 184 ? -16.953 4.030 10.260 1.00 97.88 184 CYS A O 1
ATOM 1408 N N . PRO A 1 185 ? -18.075 5.904 9.712 1.00 97.94 185 PRO A N 1
ATOM 1409 C CA . PRO A 1 185 ? -19.398 5.274 9.779 1.00 97.94 185 PRO A CA 1
ATOM 1410 C C . PRO A 1 185 ? -19.524 3.986 8.953 1.00 97.94 185 PRO A C 1
ATOM 1412 O O . PRO A 1 185 ? -20.150 3.028 9.397 1.00 97.94 185 PRO A O 1
ATOM 1415 N N . VAL A 1 186 ? -18.880 3.934 7.780 1.00 97.56 186 VAL A N 1
ATOM 1416 C CA . VAL A 1 186 ? -18.863 2.740 6.914 1.00 97.56 186 VAL A CA 1
ATOM 1417 C C . VAL A 1 186 ? -18.194 1.561 7.621 1.00 97.56 186 VAL A C 1
ATOM 1419 O O . VAL A 1 186 ? -18.719 0.452 7.617 1.00 97.56 186 VAL A O 1
ATOM 1422 N N . SER A 1 187 ? -17.055 1.807 8.268 1.00 97.56 187 SER A N 1
ATOM 1423 C CA . SER A 1 187 ? -16.296 0.775 8.977 1.00 97.56 187 SER A CA 1
ATOM 1424 C C . SER A 1 187 ? -17.022 0.291 10.225 1.00 97.56 187 SER A C 1
ATOM 1426 O O . SER A 1 187 ? -17.074 -0.911 10.466 1.00 97.56 187 SER A O 1
ATOM 1428 N N . GLN A 1 188 ? -17.629 1.207 10.984 1.00 97.31 188 GLN A N 1
ATOM 1429 C CA . GLN A 1 188 ? -18.414 0.854 12.167 1.00 97.31 188 GLN A CA 1
ATOM 1430 C C . GLN A 1 188 ? -19.637 0.005 11.797 1.00 97.31 188 GLN A C 1
ATOM 1432 O O . GLN A 1 188 ? -19.908 -1.003 12.447 1.00 97.31 188 GLN A O 1
ATOM 1437 N N . ALA A 1 189 ? -20.342 0.365 10.719 1.00 97.50 189 ALA A N 1
ATOM 1438 C CA . ALA A 1 189 ? -21.471 -0.416 10.222 1.00 97.50 189 ALA A CA 1
ATOM 1439 C C . ALA A 1 189 ? -21.037 -1.812 9.742 1.00 97.50 189 ALA A C 1
ATOM 1441 O O . ALA A 1 189 ? -21.680 -2.805 10.084 1.00 97.50 189 ALA A O 1
ATOM 1442 N N . ALA A 1 190 ? -19.929 -1.901 8.998 1.00 97.44 190 ALA A N 1
ATOM 1443 C CA . ALA A 1 190 ? -19.371 -3.175 8.547 1.00 97.44 190 ALA A CA 1
ATOM 1444 C C . ALA A 1 190 ? -18.948 -4.067 9.726 1.00 97.44 190 ALA A C 1
ATOM 1446 O O . ALA A 1 190 ? -19.261 -5.257 9.737 1.00 97.44 190 ALA A O 1
ATOM 1447 N N . GLN A 1 191 ? -18.314 -3.488 10.749 1.00 96.81 191 GLN A N 1
ATOM 1448 C CA . GLN A 1 191 ? -17.930 -4.210 11.958 1.00 96.81 191 GLN A CA 1
ATOM 1449 C C . GLN A 1 191 ? -19.153 -4.732 12.718 1.00 96.81 191 GLN A C 1
ATOM 1451 O O . GLN A 1 191 ? -19.166 -5.893 13.117 1.00 96.81 191 GLN A O 1
ATOM 1456 N N . ALA A 1 192 ? -20.189 -3.908 12.900 1.00 96.31 192 ALA A N 1
ATOM 1457 C CA . ALA A 1 192 ? -21.413 -4.323 13.580 1.00 96.31 192 ALA A CA 1
ATOM 1458 C C . ALA A 1 192 ? -22.120 -5.467 12.832 1.00 96.31 192 ALA A C 1
ATOM 1460 O O . ALA A 1 192 ? -22.554 -6.442 13.446 1.00 96.31 192 ALA A O 1
ATOM 1461 N N . ALA A 1 193 ? -22.185 -5.386 11.498 1.00 97.19 193 ALA A N 1
ATOM 1462 C CA . ALA A 1 193 ? -22.742 -6.448 10.665 1.00 97.19 193 ALA A CA 1
ATOM 1463 C C . ALA A 1 193 ? -21.925 -7.746 10.761 1.00 97.19 193 ALA A C 1
ATOM 1465 O O . ALA A 1 193 ? -22.504 -8.825 10.879 1.00 97.19 193 ALA A O 1
ATOM 1466 N N . TRP A 1 194 ? -20.593 -7.645 10.753 1.00 97.69 194 TRP A N 1
ATOM 1467 C CA . TRP A 1 194 ? -19.706 -8.792 10.937 1.00 97.69 194 TRP A CA 1
ATOM 1468 C C . TRP A 1 194 ? -19.887 -9.422 12.324 1.00 97.69 194 TRP A C 1
ATOM 1470 O O . TRP A 1 194 ? -20.022 -10.637 12.422 1.00 97.69 194 TRP A O 1
ATOM 1480 N N . GLN A 1 195 ? -19.975 -8.617 13.387 1.00 96.25 195 GLN A N 1
ATOM 1481 C CA . GLN A 1 195 ? -20.190 -9.101 14.756 1.00 96.25 195 GLN A CA 1
ATOM 1482 C C . GLN A 1 195 ? -21.521 -9.842 14.906 1.00 96.25 195 GLN A C 1
ATOM 1484 O O . GLN A 1 195 ? -21.569 -10.886 15.547 1.00 96.25 195 GLN A O 1
ATOM 1489 N N . ALA A 1 196 ? -22.589 -9.348 14.274 1.00 96.56 196 ALA A N 1
ATOM 1490 C CA . ALA A 1 196 ? -23.885 -10.023 14.278 1.00 96.56 196 ALA A CA 1
ATOM 1491 C C . ALA A 1 196 ? -23.843 -11.412 13.609 1.00 96.56 196 ALA A C 1
ATOM 1493 O O . ALA A 1 196 ? -24.649 -12.276 13.944 1.00 96.56 196 ALA A O 1
ATOM 1494 N N . GLN A 1 197 ? -22.908 -11.631 12.678 1.00 97.19 197 GLN A N 1
ATOM 1495 C CA . GLN A 1 197 ? -22.699 -12.914 11.994 1.00 97.19 197 GLN A CA 1
ATOM 1496 C C . GLN A 1 197 ? -21.733 -13.847 12.735 1.00 97.19 197 GLN A C 1
ATOM 1498 O O . GLN A 1 197 ? -21.696 -15.032 12.419 1.00 97.19 197 GLN A O 1
ATOM 1503 N N . HIS A 1 198 ? -20.989 -13.327 13.713 1.00 96.81 198 HIS A N 1
ATOM 1504 C CA . HIS A 1 198 ? -19.979 -14.063 14.473 1.00 96.81 198 HIS A CA 1
ATOM 1505 C C . HIS A 1 198 ? -20.232 -13.959 15.989 1.00 96.81 198 HIS A C 1
ATOM 1507 O O . HIS A 1 198 ? -19.370 -13.466 16.728 1.00 96.81 198 HIS A O 1
ATOM 1513 N N . PRO A 1 199 ? -21.417 -14.378 16.484 1.00 95.69 199 PRO A N 1
ATOM 1514 C CA . PRO A 1 199 ? -21.763 -14.276 17.903 1.00 95.69 199 PRO A CA 1
ATOM 1515 C C . PRO A 1 199 ? -20.858 -15.128 18.807 1.00 95.69 199 PRO A C 1
ATOM 1517 O O . PRO A 1 199 ? -20.828 -14.917 20.016 1.00 95.69 199 PRO A O 1
ATOM 1520 N N . GLU A 1 200 ? -20.124 -16.088 18.242 1.00 96.75 200 GLU A N 1
ATOM 1521 C CA . GLU A 1 200 ? -19.150 -16.921 18.945 1.00 96.75 200 GLU A CA 1
ATOM 1522 C C . GLU A 1 200 ? -17.828 -16.202 19.250 1.00 96.75 200 GLU A C 1
ATOM 1524 O O . GLU A 1 200 ? -17.003 -16.719 20.004 1.00 96.75 200 GLU A O 1
ATOM 1529 N N . VAL A 1 201 ? -17.584 -15.031 18.652 1.00 95.00 201 VAL A N 1
ATOM 1530 C CA . VAL A 1 201 ? -16.341 -14.287 18.855 1.00 95.00 201 VAL A CA 1
ATOM 1531 C C . VAL A 1 201 ? -16.459 -13.366 20.059 1.00 95.00 201 VAL A C 1
ATOM 1533 O O . VAL A 1 201 ? -17.275 -12.449 20.090 1.00 95.00 201 VAL A O 1
ATOM 1536 N N . GLU A 1 202 ? -15.553 -13.558 21.016 1.00 92.44 202 GLU A N 1
ATOM 1537 C CA . GLU A 1 202 ? -15.431 -12.702 22.195 1.00 92.44 202 GLU A CA 1
ATOM 1538 C C . GLU A 1 202 ? -15.375 -11.206 21.826 1.00 92.44 202 GLU A C 1
ATOM 1540 O O . GLU A 1 202 ? -14.524 -10.811 21.011 1.00 92.44 202 GLU A O 1
ATOM 1545 N N . PRO A 1 203 ? -16.190 -10.338 22.462 1.00 85.06 203 PRO A N 1
ATOM 1546 C CA . PRO A 1 203 ? -16.254 -8.913 22.132 1.00 85.06 203 PRO A CA 1
ATOM 1547 C C . PRO A 1 203 ? -14.891 -8.212 22.151 1.00 85.06 203 PRO A C 1
ATOM 1549 O O . PRO A 1 203 ? -14.606 -7.374 21.296 1.00 85.06 203 PRO A O 1
ATOM 1552 N N . ALA A 1 204 ? -14.011 -8.608 23.077 1.00 85.31 204 ALA A N 1
ATOM 1553 C CA . ALA A 1 204 ? -12.662 -8.059 23.211 1.00 85.31 204 ALA A CA 1
ATOM 1554 C C . ALA A 1 204 ? -11.746 -8.358 22.007 1.00 85.31 204 ALA A C 1
ATOM 1556 O O . ALA A 1 204 ? -10.776 -7.639 21.779 1.00 85.31 204 ALA A O 1
ATOM 1557 N N . ARG A 1 205 ? -12.033 -9.412 21.232 1.00 93.00 205 ARG A N 1
ATOM 1558 C CA . ARG A 1 205 ? -11.256 -9.818 20.046 1.00 93.00 205 ARG A CA 1
ATOM 1559 C C . ARG A 1 205 ? -11.960 -9.503 18.733 1.00 93.00 205 ARG A C 1
ATOM 1561 O O . ARG A 1 205 ? -11.304 -9.475 17.694 1.00 93.00 205 ARG A O 1
ATOM 1568 N N . ALA A 1 206 ? -13.264 -9.247 18.778 1.00 93.00 206 ALA A N 1
ATOM 1569 C CA . ALA A 1 206 ? -14.089 -9.039 17.598 1.00 93.00 206 ALA A CA 1
ATOM 1570 C C . ALA A 1 206 ? -13.551 -7.933 16.679 1.00 93.00 206 ALA A C 1
ATOM 1572 O O . ALA A 1 206 ? -13.452 -8.142 15.476 1.00 93.00 206 ALA A O 1
ATOM 1573 N N . ALA A 1 207 ? -13.135 -6.788 17.232 1.00 92.19 207 ALA A N 1
ATOM 1574 C CA . ALA A 1 207 ? -12.627 -5.672 16.429 1.00 92.19 207 ALA A CA 1
ATOM 1575 C C . ALA A 1 207 ? -11.326 -6.022 15.684 1.00 92.19 207 ALA A C 1
ATOM 1577 O O . ALA A 1 207 ? -11.205 -5.757 14.490 1.00 92.19 207 ALA A O 1
ATOM 1578 N N . ALA A 1 208 ? -10.373 -6.654 16.376 1.00 94.12 208 ALA A N 1
ATOM 1579 C CA . ALA A 1 208 ? -9.099 -7.060 15.786 1.00 94.12 208 ALA A CA 1
ATOM 1580 C C . ALA A 1 208 ? -9.292 -8.147 14.720 1.00 94.12 208 ALA A C 1
ATOM 1582 O O . ALA A 1 208 ? -8.678 -8.090 13.656 1.00 94.12 208 ALA A O 1
ATOM 1583 N N . ARG A 1 209 ? -10.181 -9.115 14.982 1.00 97.12 209 ARG A N 1
ATOM 1584 C CA . ARG A 1 209 ? -10.497 -10.180 14.028 1.00 97.12 209 ARG A CA 1
ATOM 1585 C C . ARG A 1 209 ? -11.199 -9.633 12.783 1.00 97.12 209 ARG A C 1
ATOM 1587 O O . ARG A 1 209 ? -10.756 -9.935 11.681 1.00 97.12 209 ARG A O 1
ATOM 1594 N N . PHE A 1 210 ? -12.206 -8.774 12.951 1.00 97.44 210 PHE A N 1
ATOM 1595 C CA . PHE A 1 210 ? -12.877 -8.087 11.844 1.00 97.44 210 PHE A CA 1
ATOM 1596 C C . PHE A 1 210 ? -11.887 -7.313 10.967 1.00 97.44 210 PHE A C 1
ATOM 1598 O O . PHE A 1 210 ? -11.921 -7.432 9.743 1.00 97.44 210 PHE A O 1
ATOM 1605 N N . ALA A 1 211 ? -10.997 -6.535 11.584 1.00 96.31 211 ALA A N 1
ATOM 1606 C CA . ALA A 1 211 ? -10.017 -5.735 10.864 1.00 96.31 211 ALA A CA 1
ATOM 1607 C C . ALA A 1 211 ? -9.032 -6.596 10.065 1.00 96.31 211 ALA A C 1
ATOM 1609 O O . ALA A 1 211 ? -8.788 -6.328 8.888 1.00 96.31 211 ALA A O 1
ATOM 1610 N N . LEU A 1 212 ? -8.505 -7.660 10.681 1.00 96.25 212 LEU A N 1
ATOM 1611 C CA . LEU A 1 212 ? -7.617 -8.606 10.009 1.00 96.25 212 LEU A CA 1
ATOM 1612 C C . LEU A 1 212 ? -8.315 -9.272 8.819 1.00 96.25 212 LEU A C 1
ATOM 1614 O O . LEU A 1 212 ? -7.787 -9.251 7.709 1.00 96.25 212 LEU A O 1
ATOM 1618 N N . GLU A 1 213 ? -9.501 -9.842 9.036 1.00 97.75 213 GLU A N 1
ATOM 1619 C CA . GLU A 1 213 ? -10.250 -10.543 7.991 1.00 97.75 213 GLU A CA 1
ATOM 1620 C C . GLU A 1 213 ? -10.638 -9.604 6.843 1.00 97.75 213 GLU A C 1
ATOM 1622 O O . GLU A 1 213 ? -10.497 -9.971 5.678 1.00 97.75 213 GLU A O 1
ATOM 1627 N N . SER A 1 214 ? -11.061 -8.376 7.152 1.00 97.44 214 SER A N 1
ATOM 1628 C CA . SER A 1 214 ? -11.451 -7.386 6.141 1.00 97.44 214 SER A CA 1
ATOM 1629 C C . SER A 1 214 ? -10.264 -6.927 5.298 1.00 97.44 214 SER A C 1
ATOM 1631 O O . SER A 1 214 ? -10.364 -6.857 4.071 1.00 97.44 214 SER A O 1
ATOM 1633 N N . LEU A 1 215 ? -9.121 -6.652 5.933 1.00 96.81 215 LEU A N 1
ATOM 1634 C CA . LEU A 1 215 ? -7.907 -6.235 5.237 1.00 96.81 215 LEU A CA 1
ATOM 1635 C C . LEU A 1 215 ? -7.337 -7.366 4.369 1.00 96.81 215 LEU A C 1
ATOM 1637 O O . LEU A 1 215 ? -7.040 -7.149 3.195 1.00 96.81 215 LEU A O 1
ATOM 1641 N N . VAL A 1 216 ? -7.246 -8.585 4.912 1.00 97.25 216 VAL A N 1
ATOM 1642 C CA . VAL A 1 216 ? -6.818 -9.775 4.157 1.00 97.25 216 VAL A CA 1
ATOM 1643 C C . VAL A 1 216 ? -7.782 -10.059 3.006 1.00 97.25 216 VAL A C 1
ATOM 1645 O O . VAL A 1 216 ? -7.341 -10.348 1.894 1.00 97.25 216 VAL A O 1
ATOM 1648 N N . GLY A 1 217 ? -9.089 -9.926 3.241 1.00 98.19 217 GLY A N 1
ATOM 1649 C CA . GLY A 1 217 ? -10.120 -10.071 2.217 1.00 98.19 217 GLY A CA 1
ATOM 1650 C C . GLY A 1 217 ? -9.933 -9.091 1.059 1.00 98.19 217 GLY A C 1
ATOM 1651 O O . GLY A 1 217 ? -9.960 -9.507 -0.100 1.00 98.19 217 GLY A O 1
ATOM 1652 N N . LEU A 1 218 ? -9.668 -7.813 1.354 1.00 98.19 218 LEU A N 1
ATOM 1653 C CA . LEU A 1 218 ? -9.356 -6.809 0.335 1.00 98.19 218 LEU A CA 1
ATOM 1654 C C . LEU A 1 218 ? -8.087 -7.176 -0.448 1.00 98.19 218 LEU A C 1
ATOM 1656 O O . LEU A 1 218 ? -8.130 -7.225 -1.678 1.00 98.19 218 LEU A O 1
ATOM 1660 N N . CYS A 1 219 ? -6.979 -7.464 0.240 1.00 98.19 219 CYS A N 1
ATOM 1661 C CA . CYS A 1 219 ? -5.707 -7.806 -0.403 1.00 98.19 219 CYS A CA 1
ATOM 1662 C C . CYS A 1 219 ? -5.838 -9.035 -1.313 1.00 98.19 219 CYS A C 1
ATOM 1664 O O . CYS A 1 219 ? -5.383 -9.006 -2.456 1.00 98.19 219 CYS A O 1
ATOM 1666 N N . ASN A 1 220 ? -6.521 -10.088 -0.854 1.00 98.38 220 ASN A N 1
ATOM 1667 C CA . ASN A 1 220 ? -6.778 -11.282 -1.659 1.00 98.38 220 ASN A CA 1
ATOM 1668 C C . ASN A 1 220 ? -7.637 -10.962 -2.885 1.00 98.38 220 ASN A C 1
ATOM 1670 O O . ASN A 1 220 ? -7.299 -11.377 -3.991 1.00 98.38 220 ASN A O 1
ATOM 1674 N N . ALA A 1 221 ? -8.699 -10.165 -2.726 1.00 98.38 221 ALA A N 1
ATOM 1675 C CA . ALA A 1 221 ? -9.560 -9.786 -3.843 1.00 98.38 221 ALA A CA 1
ATOM 1676 C C . ALA A 1 221 ? -8.813 -8.973 -4.917 1.00 98.38 221 ALA A C 1
ATOM 1678 O O . ALA A 1 221 ? -9.080 -9.131 -6.113 1.00 98.38 221 ALA A O 1
ATOM 1679 N N . LEU A 1 222 ? -7.878 -8.110 -4.507 1.00 98.56 222 LEU A N 1
ATOM 1680 C CA . LEU A 1 222 ? -7.024 -7.340 -5.414 1.00 98.56 222 LEU A CA 1
ATOM 1681 C C . LEU A 1 222 ? -5.952 -8.215 -6.074 1.00 98.56 222 LEU A C 1
ATOM 1683 O O . LEU A 1 222 ? -5.748 -8.113 -7.282 1.00 98.56 222 LEU A O 1
ATOM 1687 N N . ALA A 1 223 ? -5.318 -9.118 -5.324 1.00 98.12 223 ALA A N 1
ATOM 1688 C CA . ALA A 1 223 ? -4.360 -10.075 -5.873 1.00 98.12 223 ALA A CA 1
ATOM 1689 C C . ALA A 1 223 ? -5.018 -11.005 -6.905 1.00 98.12 223 ALA A C 1
ATOM 1691 O O . ALA A 1 223 ? -4.460 -11.253 -7.971 1.00 98.12 223 ALA A O 1
ATOM 1692 N N . ASP A 1 224 ? -6.232 -11.479 -6.629 1.00 98.44 224 ASP A N 1
ATOM 1693 C CA . ASP A 1 224 ? -6.997 -12.296 -7.566 1.00 98.44 224 ASP A CA 1
ATOM 1694 C C . ASP A 1 224 ? -7.410 -11.513 -8.809 1.00 98.44 224 ASP A C 1
ATOM 1696 O O . ASP A 1 224 ? -7.447 -12.075 -9.901 1.00 98.44 224 ASP A O 1
ATOM 1700 N N . HIS A 1 225 ? -7.711 -10.221 -8.669 1.00 98.44 225 HIS A N 1
ATOM 1701 C CA . HIS A 1 225 ? -7.933 -9.358 -9.823 1.00 98.44 225 HIS A CA 1
ATOM 1702 C C . HIS A 1 225 ? -6.668 -9.234 -10.679 1.00 98.44 225 HIS A C 1
ATOM 1704 O O . HIS A 1 225 ? -6.747 -9.485 -11.877 1.00 98.44 225 HIS A O 1
ATOM 1710 N N . ALA A 1 226 ? -5.513 -8.953 -10.068 1.00 98.12 226 ALA A N 1
ATOM 1711 C CA . ALA A 1 226 ? -4.229 -8.864 -10.762 1.00 98.12 226 ALA A CA 1
ATOM 1712 C C . ALA A 1 226 ? -3.871 -10.151 -11.525 1.00 98.12 226 ALA A C 1
ATOM 1714 O O . ALA A 1 226 ? -3.382 -10.082 -12.643 1.00 98.12 226 ALA A O 1
ATOM 1715 N N . ARG A 1 227 ? -4.145 -11.332 -10.953 1.00 97.69 227 ARG A N 1
ATOM 1716 C CA . ARG A 1 227 ? -3.870 -12.637 -11.592 1.00 97.69 227 ARG A CA 1
ATOM 1717 C C . ARG A 1 227 ? -4.767 -12.959 -12.791 1.00 97.69 227 ARG A C 1
ATOM 1719 O O . ARG A 1 227 ? -4.458 -13.897 -13.520 1.00 97.69 227 ARG A O 1
ATOM 1726 N N . ARG A 1 228 ? -5.910 -12.280 -12.930 1.00 97.06 228 ARG A N 1
ATOM 1727 C CA . ARG A 1 228 ? -6.873 -12.504 -14.024 1.00 97.06 228 ARG A CA 1
ATOM 1728 C C . ARG A 1 228 ? -6.634 -11.608 -15.239 1.00 97.06 228 ARG A C 1
ATOM 1730 O O . ARG A 1 228 ? -7.291 -11.831 -16.254 1.00 97.06 228 ARG A O 1
ATOM 1737 N N . LEU A 1 229 ? -5.785 -10.593 -15.101 1.00 95.12 229 LEU A N 1
ATOM 1738 C CA . LEU A 1 229 ? -5.343 -9.719 -16.186 1.00 95.12 229 LEU A CA 1
ATOM 1739 C C . LEU A 1 229 ? -4.184 -10.380 -16.937 1.00 95.12 229 LEU A C 1
ATOM 1741 O O . LEU A 1 229 ? -4.171 -10.251 -18.179 1.00 95.12 229 LEU A O 1
#

Radius of gyration: 26.49 Å; chains: 1; bounding box: 99×71×46 Å